Protein AF-A0A9D6H6E4-F1 (afdb_monomer_lite)

pLDDT: mean 80.97, std 18.37, range [40.44, 98.19]

Secondary structure (DSSP, 8-state):
-----------HHHHHHHHHHHHHHHTT-S-HHHHHHHHHHHHH-HHHHHHHHHHHHHHHHHHHHHHHHHHHHHHHH-SS---HHHHHHHHHHHHS--TT-TTS--S-TTSSHHHHHHHHHHHHHHTTS---GGGSPPPTT-------S-----PPPPPPPHHHHHHTTS-HHHHHHHHHHHHHHHHHHHS-TT-HHHHHHHHHHHHHTTHHHHHHHHGGGS-HHHHHHHHHHHHHHHHHHHHTT-HHHHHHHHHHHHHHTHHHHHHHHHH--

Sequence (273 aa):
MQTTTTGHPLEPTACDRAKASLSAYLDDELPREERLTIDAHLVGCGACRGLVERAEALDNDLRARFASDEAAAAEALGDEGVSVASIEAGVLAAIRPESTGAARWWPRIAAAAVVVVAVGGSLAVWNSREIPESLRPAGPGEFGGSFAGAPLRVAPPAVPSGASVRLASLSVDDRQALYATSLILDNARRTAFVDEDRRVELRETVRYDELVDRLDALLPKLPAEERETVALARDLTERLVDAADDPREWVDLQQQVEARGLAPSIEILSSAR

Structure (mmCIF, N/CA/C/O backbone):
data_AF-A0A9D6H6E4-F1
#
_entry.id   AF-A0A9D6H6E4-F1
#
loop_
_atom_site.group_PDB
_atom_site.id
_atom_site.type_symbol
_atom_site.label_atom_id
_atom_site.label_alt_id
_atom_site.label_comp_id
_atom_site.label_asym_id
_atom_site.label_entity_id
_atom_site.label_seq_id
_atom_site.pdbx_PDB_ins_code
_atom_site.Cartn_x
_atom_site.Cartn_y
_atom_site.Cartn_z
_atom_site.occupancy
_atom_site.B_iso_or_equiv
_atom_site.auth_seq_id
_atom_site.auth_comp_id
_atom_site.auth_asym_id
_a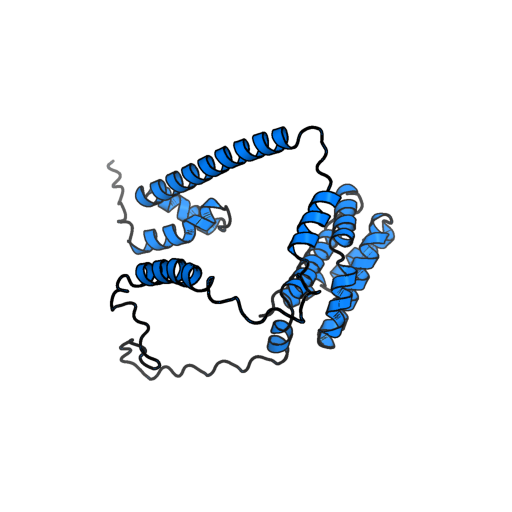tom_site.auth_atom_id
_atom_site.pdbx_PDB_model_num
ATOM 1 N N . MET A 1 1 ? -51.276 -26.538 -8.694 1.00 45.44 1 MET A N 1
ATOM 2 C CA . MET A 1 1 ? -50.195 -26.238 -7.732 1.00 45.44 1 MET A CA 1
ATOM 3 C C . MET A 1 1 ? -49.963 -24.741 -7.769 1.00 45.44 1 MET A C 1
ATOM 5 O O . MET A 1 1 ? -49.516 -24.242 -8.789 1.00 45.44 1 MET A O 1
ATOM 9 N N . GLN A 1 2 ? -50.393 -24.022 -6.733 1.00 42.72 2 GLN A N 1
ATOM 10 C CA . GLN A 1 2 ? -50.185 -22.578 -6.608 1.00 42.72 2 GLN A CA 1
ATOM 11 C C . GLN A 1 2 ? -48.961 -22.385 -5.710 1.00 42.72 2 GLN A C 1
ATOM 13 O O . GLN A 1 2 ? -49.013 -22.719 -4.530 1.00 42.72 2 GLN A O 1
ATOM 18 N N . THR A 1 3 ? -47.843 -21.930 -6.273 1.00 48.62 3 THR A N 1
ATOM 19 C CA . THR A 1 3 ? -46.679 -21.497 -5.496 1.00 48.62 3 THR A CA 1
ATOM 20 C C . THR A 1 3 ? -46.976 -20.100 -4.973 1.00 48.62 3 THR A C 1
ATOM 22 O O . THR A 1 3 ? -46.894 -19.118 -5.709 1.00 48.62 3 THR A O 1
ATOM 25 N N . THR A 1 4 ? -47.382 -20.007 -3.712 1.00 45.84 4 THR A N 1
ATOM 26 C CA . THR A 1 4 ? -47.468 -18.736 -2.997 1.00 45.84 4 THR A CA 1
ATOM 27 C C . THR A 1 4 ? -46.053 -18.206 -2.788 1.00 45.84 4 THR A C 1
ATOM 29 O O . THR A 1 4 ? -45.355 -18.637 -1.874 1.00 45.84 4 THR A O 1
ATOM 32 N N . THR A 1 5 ? -45.618 -17.296 -3.660 1.00 46.34 5 THR A N 1
ATOM 33 C CA . THR A 1 5 ? -44.436 -16.459 -3.440 1.00 46.34 5 THR A CA 1
ATOM 34 C C . THR A 1 5 ? -44.754 -15.514 -2.290 1.00 46.34 5 THR A C 1
ATOM 36 O O . THR A 1 5 ? -45.432 -14.502 -2.464 1.00 46.34 5 THR A O 1
ATOM 39 N N . THR A 1 6 ? -44.319 -15.873 -1.088 1.00 47.75 6 THR A N 1
ATOM 40 C CA . THR A 1 6 ? -44.360 -15.010 0.089 1.00 47.75 6 THR A CA 1
ATOM 41 C C . THR A 1 6 ? -43.387 -13.857 -0.153 1.00 47.75 6 THR A C 1
ATOM 43 O O . THR A 1 6 ? -42.189 -13.977 0.087 1.00 47.75 6 THR A O 1
ATOM 46 N N . GLY A 1 7 ? -43.887 -12.750 -0.705 1.00 47.41 7 GLY A N 1
ATOM 47 C CA . GLY A 1 7 ? -43.137 -11.503 -0.804 1.00 47.41 7 GLY A CA 1
ATOM 48 C C . GLY A 1 7 ? -42.869 -10.991 0.603 1.00 47.41 7 GLY A C 1
ATOM 49 O O . GLY A 1 7 ? -43.767 -10.448 1.241 1.00 47.41 7 GLY A O 1
ATOM 50 N N . HIS A 1 8 ? -41.661 -11.228 1.110 1.00 51.56 8 HIS A N 1
ATOM 51 C CA . HIS A 1 8 ? -41.215 -10.654 2.370 1.00 51.56 8 HIS A CA 1
ATOM 52 C C . HIS A 1 8 ? -41.165 -9.130 2.175 1.00 51.56 8 HIS A C 1
ATOM 54 O O . HIS A 1 8 ? -40.452 -8.675 1.275 1.00 51.56 8 HIS A O 1
ATOM 60 N N . PRO A 1 9 ? -41.954 -8.334 2.919 1.00 57.25 9 PRO A N 1
ATOM 61 C CA . PRO A 1 9 ? -41.865 -6.887 2.825 1.00 57.25 9 PRO A CA 1
ATOM 62 C C . PRO A 1 9 ? -40.444 -6.493 3.224 1.00 57.25 9 PRO A C 1
ATOM 64 O O . PRO A 1 9 ? -40.004 -6.796 4.329 1.00 57.25 9 PRO A O 1
ATOM 67 N N . LEU A 1 10 ? -39.709 -5.896 2.283 1.00 59.09 10 LEU A N 1
ATOM 68 C CA . LEU A 1 10 ? -38.349 -5.421 2.502 1.00 59.09 10 LEU A CA 1
ATOM 69 C C . LEU A 1 10 ? -38.380 -4.443 3.674 1.00 59.09 10 LEU A C 1
ATOM 71 O O . LEU A 1 10 ? -38.952 -3.357 3.559 1.00 59.09 10 LEU A O 1
ATOM 75 N N . GLU A 1 11 ? -37.818 -4.847 4.812 1.00 70.69 11 GLU A N 1
ATOM 76 C CA . GLU A 1 11 ? -37.747 -3.960 5.962 1.00 70.69 11 GLU A CA 1
ATOM 77 C C . GLU A 1 11 ? -36.968 -2.690 5.576 1.00 70.69 11 GLU A C 1
ATOM 79 O O . GLU A 1 11 ? -35.919 -2.791 4.932 1.00 70.69 11 GLU A O 1
ATOM 84 N N . PRO A 1 12 ? -37.438 -1.488 5.956 1.00 71.62 12 PRO A N 1
ATOM 85 C CA . PRO A 1 12 ? -36.778 -0.222 5.620 1.00 71.62 12 PRO A CA 1
ATOM 86 C C . PRO A 1 12 ? -35.290 -0.197 6.001 1.00 71.62 12 PRO A C 1
ATOM 88 O O . PRO A 1 12 ? -34.456 0.330 5.268 1.00 71.62 12 PRO A O 1
ATOM 91 N N . THR A 1 13 ? -34.953 -0.861 7.108 1.00 76.75 13 THR A N 1
ATOM 92 C CA . THR A 1 13 ? -33.595 -1.017 7.642 1.00 76.75 13 THR A CA 1
ATOM 93 C C . THR A 1 13 ? -32.659 -1.774 6.693 1.00 76.75 13 THR A C 1
ATOM 95 O O . THR A 1 13 ? -31.458 -1.500 6.666 1.00 76.75 13 THR A O 1
ATOM 98 N N . ALA A 1 14 ? -33.187 -2.690 5.874 1.00 86.69 14 ALA A N 1
ATOM 99 C CA . ALA A 1 14 ? -32.409 -3.429 4.884 1.00 86.69 14 ALA A CA 1
ATOM 100 C C . ALA A 1 14 ? -32.023 -2.547 3.688 1.00 86.69 14 ALA A C 1
ATOM 102 O O . ALA A 1 14 ? -30.906 -2.656 3.186 1.00 86.69 14 ALA A O 1
ATOM 103 N N . CYS A 1 15 ? -32.910 -1.640 3.265 1.00 94.94 15 CYS A N 1
ATOM 104 C CA . CYS A 1 15 ? -32.614 -0.676 2.204 1.00 94.94 15 CYS A CA 1
ATOM 105 C C . CYS A 1 15 ? -31.521 0.311 2.622 1.00 94.94 15 CYS A C 1
ATOM 107 O O . CYS A 1 15 ? -30.644 0.621 1.821 1.00 94.94 15 CYS A O 1
ATOM 109 N N . ASP A 1 16 ? -31.554 0.804 3.859 1.00 95.69 16 ASP A N 1
ATOM 110 C CA . ASP A 1 16 ? -30.560 1.772 4.329 1.00 95.69 16 ASP A CA 1
ATOM 111 C C . ASP A 1 16 ? -29.177 1.135 4.478 1.00 95.69 16 ASP A C 1
ATOM 113 O O . ASP A 1 16 ? -28.182 1.726 4.054 1.00 95.69 16 ASP A O 1
ATOM 117 N N . ARG A 1 17 ? -29.115 -0.110 4.972 1.00 94.12 17 ARG A N 1
ATOM 118 C CA . ARG A 1 17 ? -27.870 -0.887 4.979 1.00 94.12 17 ARG A CA 1
ATOM 119 C C . ARG A 1 17 ? -27.354 -1.121 3.560 1.00 94.12 17 ARG A C 1
ATOM 121 O O . ARG A 1 17 ? -26.180 -0.884 3.309 1.00 94.12 17 ARG A O 1
ATOM 128 N N . ALA A 1 18 ? -28.224 -1.523 2.630 1.00 95.12 18 ALA A N 1
ATOM 129 C CA . ALA A 1 18 ? -27.826 -1.735 1.243 1.00 95.12 18 ALA A CA 1
ATOM 130 C C . ALA A 1 18 ? -27.262 -0.454 0.614 1.00 95.12 18 ALA A C 1
ATOM 132 O O . ALA A 1 18 ? -26.185 -0.496 0.035 1.00 95.12 18 ALA A O 1
ATOM 133 N N . LYS A 1 19 ? -27.935 0.693 0.796 1.00 96.19 19 LYS A N 1
ATOM 134 C CA . LYS A 1 19 ? -27.465 2.004 0.313 1.00 96.19 19 LYS A CA 1
ATOM 135 C C . LYS A 1 19 ? -26.101 2.389 0.877 1.00 96.19 19 LYS A C 1
ATOM 137 O O . LYS A 1 19 ? -25.281 2.900 0.124 1.00 96.19 19 LYS A O 1
ATOM 142 N N . ALA A 1 20 ? -25.861 2.150 2.167 1.00 96.44 20 ALA A N 1
ATOM 143 C CA . ALA A 1 20 ? -24.569 2.431 2.792 1.00 96.44 20 ALA A CA 1
ATOM 144 C C . ALA A 1 20 ? -23.432 1.589 2.184 1.00 96.44 20 ALA A C 1
ATOM 146 O O . ALA A 1 20 ? -22.310 2.072 2.077 1.00 96.44 20 ALA A O 1
ATOM 147 N N . SER A 1 21 ? -23.735 0.367 1.736 1.00 97.25 21 SER A N 1
ATOM 148 C CA . SER A 1 21 ? -22.777 -0.541 1.095 1.00 97.25 21 SER A CA 1
ATOM 149 C C . SER A 1 21 ? -22.656 -0.366 -0.427 1.00 97.25 21 SER A C 1
ATOM 151 O O . SER A 1 21 ? -21.789 -0.996 -1.025 1.00 97.25 21 SER A O 1
ATOM 153 N N . LEU A 1 22 ? -23.487 0.464 -1.079 1.00 96.94 22 LEU A N 1
ATOM 154 C CA . LEU A 1 22 ? -23.494 0.577 -2.547 1.00 96.94 22 LEU A CA 1
ATOM 155 C C . LEU A 1 22 ? -22.194 1.148 -3.129 1.00 96.94 22 LEU A C 1
ATOM 157 O O . LEU A 1 22 ? -21.832 0.747 -4.226 1.00 96.94 22 LEU A O 1
ATOM 161 N N . SER A 1 23 ? -21.500 2.054 -2.428 1.00 96.62 23 SER A N 1
ATOM 162 C CA . SER A 1 23 ? -20.216 2.590 -2.918 1.00 96.62 23 SER A CA 1
ATOM 163 C C . SER A 1 23 ? -19.174 1.476 -3.007 1.00 96.62 23 SER A C 1
ATOM 165 O O . SER A 1 23 ? -18.712 1.162 -4.092 1.00 96.62 23 SER A O 1
ATOM 167 N N . ALA A 1 24 ? -18.928 0.778 -1.892 1.00 96.88 24 ALA A N 1
ATOM 168 C CA . ALA A 1 24 ? -18.010 -0.360 -1.853 1.00 96.88 24 ALA A CA 1
ATOM 169 C C . ALA A 1 24 ? -18.427 -1.492 -2.812 1.00 96.88 24 ALA A C 1
ATOM 171 O O . ALA A 1 24 ? -17.582 -2.205 -3.340 1.00 96.88 24 ALA A O 1
ATOM 172 N N . TYR A 1 25 ? -19.732 -1.669 -3.055 1.00 97.81 25 TYR A N 1
ATOM 173 C CA . TYR A 1 25 ? -20.229 -2.615 -4.056 1.00 97.81 25 TYR A CA 1
ATOM 174 C C . TYR A 1 25 ? -19.817 -2.223 -5.487 1.00 97.81 25 TYR A C 1
ATOM 176 O O . TYR A 1 25 ? -19.428 -3.098 -6.257 1.00 97.81 25 TYR A O 1
ATOM 184 N N . LEU A 1 26 ? -19.909 -0.935 -5.844 1.00 97.12 26 LEU A N 1
ATOM 185 C CA . LEU A 1 26 ? -19.526 -0.416 -7.165 1.00 97.12 26 LEU A CA 1
ATOM 186 C C . LEU A 1 26 ? -18.011 -0.485 -7.394 1.00 97.12 26 LEU A C 1
ATOM 188 O O . LEU A 1 26 ? -17.584 -0.786 -8.505 1.00 97.12 26 LEU A O 1
ATOM 192 N N . ASP A 1 27 ? -17.227 -0.268 -6.339 1.00 96.62 27 ASP A N 1
ATOM 193 C CA . ASP A 1 27 ? -15.758 -0.285 -6.375 1.00 96.62 27 ASP A CA 1
ATOM 194 C C . ASP A 1 27 ? -15.160 -1.709 -6.244 1.00 96.62 27 ASP A C 1
ATOM 196 O O . ASP A 1 27 ? -13.946 -1.886 -6.235 1.00 96.62 27 ASP A O 1
ATOM 200 N N . ASP A 1 28 ? -16.013 -2.739 -6.162 1.00 96.75 28 ASP A N 1
ATOM 201 C CA . ASP A 1 28 ? -15.661 -4.147 -5.907 1.00 96.75 28 ASP A CA 1
ATOM 202 C C . ASP A 1 28 ? -14.834 -4.388 -4.624 1.00 96.75 28 ASP A C 1
ATOM 204 O O . ASP A 1 28 ? -13.983 -5.275 -4.543 1.00 96.75 28 ASP A O 1
ATOM 208 N N . GLU A 1 29 ? -15.109 -3.598 -3.586 1.00 97.38 29 GLU A N 1
ATOM 209 C CA . GLU A 1 29 ? -14.433 -3.664 -2.284 1.00 97.38 29 GLU A CA 1
ATOM 210 C C . GLU A 1 29 ? -15.177 -4.539 -1.259 1.00 97.38 29 GLU A C 1
ATOM 212 O O . GLU A 1 29 ? -14.692 -4.761 -0.146 1.00 97.38 29 GLU A O 1
ATOM 217 N N . LEU A 1 30 ? -16.369 -5.046 -1.597 1.00 96.56 30 LEU A N 1
ATOM 218 C CA . LEU A 1 30 ? -17.143 -5.884 -0.680 1.00 96.56 30 LEU A CA 1
ATOM 219 C C . LEU A 1 30 ? -16.629 -7.330 -0.632 1.00 96.56 30 LEU A C 1
ATOM 221 O O . LEU A 1 30 ? -16.405 -7.952 -1.676 1.00 96.56 30 LEU A O 1
ATOM 225 N N . PRO A 1 31 ? -16.558 -7.950 0.563 1.00 95.88 31 PRO A N 1
ATOM 226 C CA . PRO A 1 31 ? -16.296 -9.376 0.661 1.00 95.88 31 PRO A CA 1
ATOM 227 C C . PRO A 1 31 ? -17.429 -10.170 -0.001 1.00 95.88 31 PRO A C 1
ATOM 229 O O . PRO A 1 31 ? -18.592 -9.756 -0.032 1.00 95.88 31 PRO A O 1
ATOM 232 N N . ARG A 1 32 ? -17.102 -11.368 -0.500 1.00 94.44 32 ARG A N 1
ATOM 233 C CA . ARG A 1 32 ? -18.016 -12.207 -1.300 1.00 94.44 32 ARG A CA 1
ATOM 234 C C . ARG A 1 32 ? -19.392 -12.422 -0.656 1.00 94.44 32 ARG A C 1
ATOM 236 O O . ARG A 1 32 ? -20.401 -12.435 -1.353 1.00 94.44 32 ARG A O 1
ATOM 243 N N . GLU A 1 33 ? -19.435 -12.623 0.655 1.00 93.56 33 GLU A N 1
ATOM 244 C CA . GLU A 1 33 ? -20.666 -12.888 1.412 1.00 93.56 33 GLU A CA 1
ATOM 245 C C . GLU A 1 33 ? -21.594 -11.663 1.458 1.00 93.56 33 GLU A C 1
ATOM 247 O O . GLU A 1 33 ? -22.811 -11.781 1.278 1.00 93.56 33 GLU A O 1
ATOM 252 N N . GLU A 1 34 ? -21.018 -10.472 1.629 1.00 94.12 34 GLU A N 1
ATOM 253 C CA . GLU A 1 34 ? -21.755 -9.209 1.595 1.00 94.12 34 GLU A CA 1
ATOM 254 C C . GLU A 1 34 ? -22.222 -8.891 0.177 1.00 94.12 34 GLU A C 1
ATOM 256 O O . GLU A 1 34 ? -23.383 -8.523 -0.007 1.00 94.12 34 GLU A O 1
ATOM 261 N N . ARG A 1 35 ? -21.379 -9.138 -0.834 1.00 97.31 35 ARG A N 1
ATOM 262 C CA . ARG A 1 35 ? -21.744 -8.958 -2.245 1.00 97.31 35 ARG A CA 1
ATOM 263 C C . ARG A 1 35 ? -22.975 -9.784 -2.624 1.00 97.31 35 ARG A C 1
ATOM 265 O O . ARG A 1 35 ? -23.942 -9.223 -3.123 1.00 97.31 35 ARG A O 1
ATOM 272 N N . LEU A 1 36 ? -23.011 -11.072 -2.262 1.00 95.81 36 LEU A N 1
ATOM 273 C CA . LEU A 1 36 ? -24.182 -11.936 -2.491 1.00 95.81 36 LEU A CA 1
ATOM 274 C C . LEU A 1 36 ? -25.449 -11.429 -1.782 1.00 95.81 36 LEU A C 1
ATOM 276 O O . LEU A 1 36 ? -26.560 -11.585 -2.293 1.00 95.81 36 LEU A O 1
ATOM 280 N N . THR A 1 37 ? -25.293 -10.823 -0.603 1.00 95.31 37 THR A N 1
ATOM 281 C CA . THR A 1 37 ? -26.409 -10.234 0.150 1.00 95.31 37 THR A CA 1
ATOM 282 C C . THR A 1 37 ? -26.957 -8.991 -0.555 1.00 95.31 37 THR A C 1
ATOM 284 O O . THR A 1 37 ? -28.177 -8.834 -0.673 1.00 95.31 37 THR A O 1
ATOM 287 N N . ILE A 1 38 ? -26.072 -8.125 -1.058 1.00 97.19 38 ILE A N 1
ATOM 288 C CA . ILE A 1 38 ? -26.447 -6.943 -1.841 1.00 97.19 38 ILE A CA 1
ATOM 289 C C . ILE A 1 38 ? -27.079 -7.356 -3.173 1.00 97.19 38 ILE A C 1
ATOM 291 O O . ILE A 1 38 ? -28.144 -6.838 -3.502 1.00 97.19 38 ILE A O 1
ATOM 295 N N . ASP A 1 39 ? -26.529 -8.346 -3.876 1.00 97.50 39 ASP A N 1
ATOM 296 C CA . ASP A 1 39 ? -27.093 -8.880 -5.122 1.00 97.50 39 ASP A CA 1
ATOM 297 C C . ASP A 1 39 ? -28.534 -9.363 -4.925 1.00 97.50 39 ASP A C 1
ATOM 299 O O . ASP A 1 39 ? -29.448 -8.972 -5.659 1.00 97.50 39 ASP A O 1
ATOM 303 N N . ALA A 1 40 ? -28.771 -10.162 -3.879 1.00 95.19 40 ALA A N 1
ATOM 304 C CA . ALA A 1 40 ? -30.109 -10.628 -3.532 1.00 95.19 40 ALA A CA 1
ATOM 305 C C . ALA A 1 40 ? -31.070 -9.456 -3.251 1.00 95.19 40 ALA A C 1
ATOM 307 O O . ALA A 1 40 ? -32.229 -9.479 -3.680 1.00 95.19 40 ALA A O 1
ATOM 308 N N . HIS A 1 41 ? -30.592 -8.402 -2.581 1.00 95.69 41 HIS A N 1
ATOM 309 C CA . HIS A 1 41 ? -31.375 -7.191 -2.346 1.00 95.69 41 HIS A CA 1
ATOM 310 C C . HIS A 1 41 ? -31.670 -6.423 -3.644 1.00 95.69 41 HIS A C 1
ATOM 312 O O . HIS A 1 41 ? -32.810 -6.010 -3.857 1.00 95.69 41 HIS A O 1
ATOM 318 N N . LEU A 1 42 ? -30.692 -6.257 -4.539 1.00 96.38 42 LEU A N 1
ATOM 319 C CA . LEU A 1 42 ? -30.848 -5.554 -5.818 1.00 96.38 42 LEU A CA 1
ATOM 320 C C . LEU A 1 42 ? -31.844 -6.256 -6.751 1.00 96.38 42 LEU A C 1
ATOM 322 O O . LEU A 1 42 ? -32.573 -5.589 -7.495 1.00 96.38 42 LEU A O 1
ATOM 326 N N . VAL A 1 43 ? -31.952 -7.586 -6.678 1.00 96.50 43 VAL A N 1
ATOM 327 C CA . VAL A 1 43 ? -32.991 -8.358 -7.383 1.00 96.50 43 VAL A CA 1
ATOM 328 C C . VAL A 1 43 ? -34.392 -8.027 -6.850 1.00 96.50 43 VAL A C 1
ATOM 330 O O . VAL A 1 43 ? -35.331 -7.903 -7.641 1.00 96.50 43 VAL A O 1
ATOM 333 N N . GLY A 1 44 ? -34.539 -7.826 -5.538 1.00 92.69 44 GLY A N 1
ATOM 334 C CA . GLY A 1 44 ? -35.823 -7.528 -4.894 1.00 92.69 44 GLY A CA 1
ATOM 335 C C . GLY A 1 44 ? -36.208 -6.043 -4.834 1.00 92.69 44 GLY A C 1
ATOM 336 O O . GLY A 1 44 ? -37.392 -5.730 -4.721 1.00 92.69 44 GLY A O 1
ATOM 337 N N . CYS A 1 45 ? -35.244 -5.121 -4.915 1.00 96.06 45 CYS A N 1
ATOM 338 C CA . CYS A 1 45 ? -35.442 -3.696 -4.641 1.00 96.06 45 CYS A CA 1
ATOM 339 C C . CYS A 1 45 ? -35.120 -2.809 -5.855 1.00 96.06 45 CYS A C 1
ATOM 341 O O . CYS A 1 45 ? -33.970 -2.441 -6.103 1.00 96.06 45 CYS A O 1
ATOM 343 N N . GLY A 1 46 ? -36.161 -2.386 -6.582 1.00 95.00 46 GLY A N 1
ATOM 344 C CA . GLY A 1 46 ? -36.014 -1.511 -7.753 1.00 95.00 46 GLY A CA 1
ATOM 345 C C . GLY A 1 46 ? -35.429 -0.125 -7.443 1.00 95.00 46 GLY A C 1
ATOM 346 O O . GLY A 1 46 ? -34.744 0.448 -8.283 1.00 95.00 46 GLY A O 1
ATOM 347 N N . ALA A 1 47 ? -35.640 0.407 -6.233 1.00 95.00 47 ALA A N 1
ATOM 348 C CA . ALA A 1 47 ? -35.095 1.708 -5.839 1.00 95.00 47 ALA A CA 1
ATOM 349 C C . ALA A 1 47 ? -33.564 1.680 -5.691 1.00 95.00 47 ALA A C 1
ATOM 351 O O . ALA A 1 47 ? -32.889 2.589 -6.174 1.00 95.00 47 ALA A O 1
ATOM 352 N N . CYS A 1 48 ? -33.021 0.635 -5.055 1.00 96.62 48 CYS A N 1
ATOM 353 C CA . CYS A 1 48 ? -31.575 0.439 -4.922 1.00 96.62 48 CYS A CA 1
ATOM 354 C C . CYS A 1 48 ? -30.935 0.104 -6.273 1.00 96.62 48 CYS A C 1
ATOM 356 O O . CYS A 1 48 ? -29.893 0.661 -6.600 1.00 96.62 48 CYS A O 1
ATOM 358 N N . ARG A 1 49 ? -31.605 -0.701 -7.109 1.00 98.00 49 ARG A N 1
ATOM 359 C CA . ARG A 1 49 ? -31.154 -0.962 -8.484 1.00 98.00 49 ARG A CA 1
ATOM 360 C C . ARG A 1 49 ? -31.040 0.317 -9.313 1.00 98.00 49 ARG A C 1
ATOM 362 O O . ARG A 1 49 ? -29.999 0.571 -9.899 1.00 98.00 49 ARG A O 1
ATOM 369 N N . GLY A 1 50 ? -32.058 1.177 -9.275 1.00 97.06 50 GLY A N 1
ATOM 370 C CA . GLY A 1 50 ? -32.014 2.460 -9.977 1.00 97.06 50 GLY A CA 1
ATOM 371 C C . GLY A 1 50 ? -30.967 3.441 -9.430 1.00 97.06 50 GLY A C 1
ATOM 372 O O . GLY A 1 50 ? -30.615 4.391 -10.122 1.00 97.06 50 GLY A O 1
ATOM 373 N N . LEU A 1 51 ? -30.476 3.262 -8.196 1.00 97.19 51 LEU A N 1
ATOM 374 C CA . LEU A 1 51 ? -29.325 4.020 -7.690 1.00 97.19 51 LEU A CA 1
ATOM 375 C C . LEU A 1 51 ? -28.020 3.526 -8.321 1.00 97.19 51 LEU A C 1
ATOM 377 O O . LEU A 1 51 ? -27.250 4.362 -8.784 1.00 97.19 51 LEU A O 1
ATOM 381 N N . VAL A 1 52 ? -27.819 2.206 -8.383 1.00 98.00 52 VAL A N 1
ATOM 382 C CA . VAL A 1 52 ? -26.660 1.572 -9.039 1.00 98.00 52 VAL A CA 1
ATOM 383 C C . VAL A 1 52 ? -26.596 1.968 -10.513 1.00 98.00 52 VAL A C 1
ATOM 385 O O . VAL A 1 52 ? -25.601 2.539 -10.938 1.00 98.00 52 VAL A O 1
ATOM 388 N N . GLU A 1 53 ? -27.694 1.806 -11.256 1.00 98.19 53 GLU A N 1
ATOM 389 C CA . GLU A 1 53 ? -27.762 2.160 -12.683 1.00 98.19 53 GLU A CA 1
ATOM 390 C C . GLU A 1 53 ? -27.414 3.639 -12.940 1.00 98.19 53 GLU A C 1
ATOM 392 O O . GLU A 1 53 ? -26.732 3.968 -13.910 1.00 98.19 53 GLU A O 1
ATOM 397 N N . ARG A 1 54 ? -27.851 4.560 -12.065 1.00 97.88 54 ARG A N 1
ATOM 398 C CA . ARG A 1 54 ? -27.498 5.987 -12.176 1.00 97.88 54 ARG A CA 1
ATOM 399 C C . ARG A 1 54 ? -26.032 6.260 -11.856 1.00 97.88 54 ARG A C 1
ATOM 401 O O . ARG A 1 54 ? -25.449 7.138 -12.486 1.00 97.88 54 ARG A O 1
ATOM 408 N N . ALA A 1 55 ? -25.467 5.567 -10.871 1.00 96.75 55 ALA A N 1
ATOM 409 C CA . ALA A 1 55 ? -24.062 5.709 -10.511 1.00 96.75 55 ALA A CA 1
ATOM 410 C C . ALA A 1 55 ? -23.155 5.190 -11.637 1.00 96.75 55 ALA A C 1
ATOM 412 O O . ALA A 1 55 ? -22.259 5.910 -12.062 1.00 96.75 55 ALA A O 1
ATOM 413 N N . GLU A 1 56 ? -23.458 4.019 -12.200 1.00 96.88 56 GLU A N 1
ATOM 414 C CA . GLU A 1 56 ? -22.753 3.462 -13.363 1.00 96.88 56 GLU A CA 1
ATOM 415 C C . GLU A 1 56 ? -22.879 4.367 -14.598 1.00 96.88 56 GLU A C 1
ATOM 417 O O . GLU A 1 56 ? -21.911 4.576 -15.328 1.00 96.88 56 GLU A O 1
ATOM 422 N N . ALA A 1 57 ? -24.059 4.947 -14.845 1.00 97.44 57 ALA A N 1
ATOM 423 C CA . ALA A 1 57 ? -24.241 5.899 -15.940 1.00 97.44 57 ALA A CA 1
ATOM 424 C C . ALA A 1 57 ? -23.392 7.169 -15.757 1.00 97.44 57 ALA A C 1
ATOM 426 O O . ALA A 1 57 ? -22.818 7.661 -16.728 1.00 97.44 57 ALA A O 1
ATOM 427 N N . LEU A 1 58 ? -23.297 7.688 -14.527 1.00 96.44 58 LEU A N 1
ATOM 428 C CA . LEU A 1 58 ? -22.452 8.839 -14.204 1.00 96.44 58 LEU A CA 1
ATOM 429 C C . LEU A 1 58 ? -20.963 8.510 -14.367 1.00 96.44 58 LEU A C 1
ATOM 431 O O . LEU A 1 58 ? -20.238 9.293 -14.971 1.00 96.44 58 LEU A O 1
ATOM 435 N N . ASP A 1 59 ? -20.519 7.361 -13.862 1.00 94.81 59 ASP A N 1
ATOM 436 C CA . ASP A 1 59 ? -19.136 6.889 -13.990 1.00 94.81 59 ASP A CA 1
ATOM 437 C C . ASP A 1 59 ? -18.730 6.734 -15.467 1.00 94.81 59 ASP A C 1
ATOM 439 O O . ASP A 1 59 ? -17.684 7.222 -15.895 1.00 94.81 59 ASP A O 1
ATOM 443 N N . ASN A 1 60 ? -19.614 6.167 -16.292 1.00 95.81 60 ASN A N 1
ATOM 444 C CA . ASN A 1 60 ? -19.401 6.077 -17.735 1.00 95.81 60 ASN A CA 1
ATOM 445 C C . ASN A 1 60 ? -19.345 7.452 -18.428 1.00 95.81 60 ASN A C 1
ATOM 447 O O . ASN A 1 60 ? -18.508 7.641 -19.310 1.00 95.81 60 ASN A O 1
ATOM 451 N N . ASP A 1 61 ? -20.189 8.419 -18.040 1.00 96.81 61 ASP A N 1
ATOM 452 C CA . ASP A 1 61 ? -20.125 9.797 -18.566 1.00 96.81 61 ASP A CA 1
ATOM 453 C C . ASP A 1 61 ? -18.801 10.475 -18.188 1.00 96.81 61 ASP A C 1
ATOM 455 O O . ASP A 1 61 ? -18.150 11.081 -19.038 1.00 96.81 61 ASP A O 1
ATOM 459 N N . LEU A 1 62 ? -18.355 10.323 -16.937 1.00 94.06 62 LEU A N 1
ATOM 460 C CA . LEU A 1 62 ? -17.072 10.858 -16.484 1.00 94.06 62 LEU A CA 1
ATOM 461 C C . LEU A 1 62 ? -15.909 10.242 -17.264 1.00 94.06 62 LEU A C 1
ATOM 463 O O . LEU A 1 62 ? -15.092 10.986 -17.803 1.00 94.06 62 LEU A O 1
ATOM 467 N N . ARG A 1 63 ? -15.858 8.910 -17.401 1.00 92.25 63 ARG A N 1
ATOM 468 C CA . ARG A 1 63 ? -14.826 8.239 -18.208 1.00 92.25 63 ARG A CA 1
ATOM 469 C C . ARG A 1 63 ? -14.832 8.704 -19.659 1.00 92.25 63 ARG A C 1
ATOM 471 O O . ARG A 1 63 ? -13.766 8.946 -20.213 1.00 92.25 63 ARG A O 1
ATOM 478 N N . ALA A 1 64 ? -16.006 8.861 -20.271 1.00 93.75 64 ALA A N 1
ATOM 479 C CA . ALA A 1 64 ? -16.111 9.337 -21.647 1.00 93.75 64 ALA A CA 1
ATOM 480 C C . ALA A 1 64 ? -15.560 10.763 -21.809 1.00 93.75 64 ALA A C 1
ATOM 482 O O . ALA A 1 64 ? -14.834 11.031 -22.766 1.00 93.75 64 ALA A O 1
ATOM 483 N N . ARG A 1 65 ? -15.858 11.660 -20.861 1.00 93.31 65 ARG A N 1
ATOM 484 C CA . ARG A 1 65 ? -15.332 13.034 -20.863 1.00 93.31 65 ARG A CA 1
ATOM 485 C C . ARG A 1 65 ? -13.825 13.075 -20.642 1.00 93.31 65 ARG A C 1
ATOM 487 O O . ARG A 1 65 ? -13.124 13.755 -21.385 1.00 93.31 65 ARG A O 1
ATOM 494 N N . PHE A 1 66 ? -13.315 12.310 -19.679 1.00 91.38 66 PHE A N 1
ATOM 495 C CA . PHE A 1 66 ? -11.875 12.251 -19.438 1.00 91.38 66 PHE A CA 1
ATOM 496 C C . PHE A 1 66 ? -11.118 11.621 -20.608 1.00 91.38 66 PHE A C 1
ATOM 498 O O . PHE A 1 66 ? -10.057 12.117 -20.955 1.00 91.38 66 PHE A O 1
ATOM 505 N N . ALA A 1 67 ? -11.677 10.612 -21.282 1.00 89.25 67 ALA A N 1
ATOM 506 C CA . ALA A 1 67 ? -11.067 10.045 -22.484 1.00 89.25 67 ALA A CA 1
ATOM 507 C C . ALA A 1 67 ? -10.992 11.062 -23.638 1.00 89.25 67 ALA A C 1
ATOM 509 O O . ALA A 1 67 ? -10.004 11.092 -24.372 1.00 89.25 67 ALA A O 1
ATOM 510 N N . SER A 1 68 ? -12.010 11.919 -23.803 1.00 85.62 68 SER A N 1
ATOM 511 C CA . SER A 1 68 ? -11.944 13.003 -24.791 1.00 85.62 68 SER A CA 1
ATOM 512 C C . SER A 1 68 ? -10.934 14.083 -24.412 1.00 85.62 68 SER A C 1
ATOM 514 O O . SER A 1 68 ? -10.221 14.571 -25.287 1.00 85.62 68 SER A O 1
ATOM 516 N N . ASP A 1 69 ? -10.844 14.422 -23.125 1.00 87.19 69 ASP A N 1
ATOM 517 C CA . ASP A 1 69 ? -9.887 15.412 -22.629 1.00 87.19 69 ASP A CA 1
ATOM 518 C C . ASP A 1 69 ? -8.450 14.893 -22.735 1.00 87.19 69 ASP A C 1
ATOM 520 O O . ASP A 1 69 ? -7.563 15.643 -23.125 1.00 87.19 69 ASP A O 1
ATOM 524 N N . GLU A 1 70 ? -8.217 13.609 -22.459 1.00 84.00 70 GLU A N 1
ATOM 525 C CA . GLU A 1 70 ? -6.915 12.959 -22.606 1.00 84.00 70 GLU A CA 1
ATOM 526 C C . GLU A 1 70 ? -6.477 12.919 -24.071 1.00 84.00 70 GLU A C 1
ATOM 528 O O . GLU A 1 70 ? -5.341 13.274 -24.371 1.00 84.00 70 GLU A O 1
ATOM 533 N N . ALA A 1 71 ? -7.370 12.569 -25.001 1.00 80.62 71 ALA A N 1
ATOM 534 C CA . ALA A 1 71 ? -7.059 12.589 -26.429 1.00 80.62 71 ALA A CA 1
ATOM 535 C C . ALA A 1 71 ? -6.758 14.011 -26.934 1.00 80.62 71 ALA A C 1
ATOM 537 O O . ALA A 1 71 ? -5.787 14.211 -27.662 1.00 80.62 71 ALA A O 1
ATOM 538 N N . ALA A 1 72 ? -7.549 15.005 -26.515 1.00 82.25 72 ALA A N 1
ATOM 539 C CA . ALA A 1 72 ? -7.321 16.406 -26.865 1.00 82.25 72 ALA A CA 1
ATOM 540 C C . ALA A 1 72 ? -6.033 16.956 -26.234 1.00 82.25 72 ALA A C 1
ATOM 542 O O . ALA A 1 72 ? -5.305 17.707 -26.879 1.00 82.25 72 ALA A O 1
ATOM 543 N N . ALA A 1 73 ? -5.728 16.570 -24.992 1.00 80.31 73 ALA A N 1
ATOM 544 C CA . ALA A 1 73 ? -4.478 16.909 -24.328 1.00 80.31 73 ALA A CA 1
ATOM 545 C C . ALA A 1 73 ? -3.291 16.245 -25.033 1.00 80.31 73 ALA A C 1
ATOM 547 O O . ALA A 1 73 ? -2.317 16.925 -25.322 1.00 80.31 73 ALA A O 1
ATOM 548 N N . ALA A 1 74 ? -3.376 14.961 -25.380 1.00 81.44 74 ALA A N 1
ATOM 549 C CA . ALA A 1 74 ? -2.337 14.256 -26.125 1.00 81.44 74 ALA A CA 1
ATOM 550 C C . ALA A 1 74 ? -2.093 14.884 -27.509 1.00 81.44 74 ALA A C 1
ATOM 552 O O . ALA A 1 74 ? -0.944 15.057 -27.909 1.00 81.44 74 ALA A O 1
ATOM 553 N N . GLU A 1 75 ? -3.151 15.289 -28.218 1.00 83.31 75 GLU A N 1
ATOM 554 C CA . GLU A 1 75 ? -3.043 16.009 -29.493 1.00 83.31 75 GLU A CA 1
ATOM 555 C C . GLU A 1 75 ? -2.425 17.404 -29.318 1.00 83.31 75 GLU A C 1
ATOM 557 O O . GLU A 1 75 ? -1.534 17.782 -30.078 1.00 83.31 75 GLU A O 1
ATOM 562 N N . ALA A 1 76 ? -2.853 18.155 -28.297 1.00 78.56 76 ALA A N 1
ATOM 563 C CA . ALA A 1 76 ? -2.307 19.475 -27.983 1.00 78.56 76 ALA A CA 1
ATOM 564 C C . ALA A 1 76 ? -0.841 19.419 -27.536 1.00 78.56 76 ALA A C 1
ATOM 566 O O . ALA A 1 76 ? -0.101 20.377 -27.752 1.00 78.56 76 ALA A O 1
ATOM 567 N N . LEU A 1 77 ? -0.432 18.315 -26.909 1.00 76.88 77 LEU A N 1
ATOM 568 C CA . LEU A 1 77 ? 0.945 18.087 -26.493 1.00 76.88 77 LEU A CA 1
ATOM 569 C C . LEU A 1 77 ? 1.846 17.665 -27.661 1.00 76.88 77 LEU A C 1
ATOM 571 O O . LEU A 1 77 ? 3.028 17.982 -27.610 1.00 76.88 77 LEU A O 1
ATOM 575 N N . GLY A 1 78 ? 1.306 17.050 -28.722 1.00 72.06 78 GLY A N 1
ATOM 576 C CA . GLY A 1 78 ? 2.003 16.818 -29.995 1.00 72.06 78 GLY A CA 1
ATOM 577 C C . GLY A 1 78 ? 3.415 16.211 -29.884 1.00 72.06 78 GLY A C 1
ATOM 578 O O . GLY A 1 78 ? 3.822 15.679 -28.859 1.00 72.06 78 GLY A O 1
ATOM 579 N N . ASP A 1 79 ? 4.192 16.285 -30.969 1.00 60.16 79 ASP A N 1
ATOM 580 C CA . ASP A 1 79 ? 5.595 15.816 -31.021 1.00 60.16 79 ASP A CA 1
ATOM 581 C C . ASP A 1 79 ? 6.570 16.787 -30.308 1.00 60.16 79 ASP A C 1
ATOM 583 O O . ASP A 1 79 ? 7.775 16.546 -30.209 1.00 60.16 79 ASP A O 1
ATOM 587 N N . GLU A 1 80 ? 6.057 17.908 -29.785 1.00 63.16 80 GLU A N 1
ATOM 588 C CA . GLU A 1 80 ? 6.788 18.797 -28.882 1.00 63.16 80 GLU A CA 1
ATOM 589 C C . GLU A 1 80 ? 6.796 18.170 -27.488 1.00 63.16 80 GLU A C 1
ATOM 591 O O . GLU A 1 80 ? 6.046 18.555 -26.595 1.00 63.16 80 GLU A O 1
ATOM 596 N N . GLY A 1 81 ? 7.658 17.163 -27.325 1.00 59.62 81 GLY A N 1
ATOM 597 C CA . GLY A 1 81 ? 7.833 16.428 -26.079 1.00 59.62 81 GLY A CA 1
ATOM 598 C C . GLY A 1 81 ? 7.773 17.350 -24.863 1.00 59.62 81 GLY A C 1
ATOM 599 O O . GLY A 1 81 ? 8.574 18.278 -24.719 1.00 59.62 81 GLY A O 1
ATOM 600 N N . VAL A 1 82 ? 6.799 17.083 -23.993 1.00 66.44 82 VAL A N 1
ATOM 601 C CA . VAL A 1 82 ? 6.599 17.816 -22.747 1.00 66.44 82 VAL A CA 1
ATOM 602 C C . VAL A 1 82 ? 7.881 17.736 -21.934 1.00 66.44 82 VAL A C 1
ATOM 604 O O . VAL A 1 82 ? 8.230 16.705 -21.362 1.00 66.44 82 VAL A O 1
ATOM 607 N N . SER A 1 83 ? 8.621 18.840 -21.914 1.00 77.31 83 SER A N 1
ATOM 608 C CA . SER A 1 83 ? 9.876 18.920 -21.185 1.00 77.31 83 SER A CA 1
ATOM 609 C C . SER A 1 83 ? 9.571 18.880 -19.694 1.00 77.31 83 SER A C 1
ATOM 611 O O . SER A 1 83 ? 9.067 19.857 -19.135 1.00 77.31 83 SER A O 1
ATOM 613 N N . VAL A 1 84 ? 9.913 17.771 -19.039 1.00 73.38 84 VAL A N 1
ATOM 614 C CA . VAL A 1 84 ? 9.840 17.632 -17.576 1.00 73.38 84 VAL A CA 1
ATOM 615 C C . VAL A 1 84 ? 10.549 18.808 -16.894 1.00 73.38 84 VAL A C 1
ATOM 617 O O . VAL A 1 84 ? 10.012 19.388 -15.957 1.00 73.38 84 VAL A O 1
ATOM 620 N N . ALA A 1 85 ? 11.669 19.276 -17.457 1.00 74.00 85 ALA A N 1
ATOM 621 C CA . ALA A 1 85 ? 12.394 20.447 -16.966 1.00 74.00 85 ALA A CA 1
ATOM 622 C C . ALA A 1 85 ? 11.578 21.755 -17.038 1.00 74.00 85 ALA A C 1
ATOM 624 O O . ALA A 1 85 ? 11.747 22.635 -16.195 1.00 74.00 85 ALA A O 1
ATOM 625 N N . SER A 1 86 ? 10.680 21.906 -18.017 1.00 74.25 86 SER A N 1
ATOM 626 C CA . SER A 1 86 ? 9.781 23.067 -18.102 1.00 74.25 86 SER A CA 1
ATOM 627 C C . SER A 1 86 ? 8.660 23.017 -17.059 1.00 74.25 86 SER A C 1
ATOM 629 O O . SER A 1 86 ? 8.325 24.052 -16.479 1.00 74.25 86 SER A O 1
ATOM 631 N N . ILE A 1 87 ? 8.145 21.818 -16.754 1.00 80.00 87 ILE A N 1
ATOM 632 C CA . ILE A 1 87 ? 7.157 21.605 -15.688 1.00 80.00 87 ILE A CA 1
ATOM 633 C C . ILE A 1 87 ? 7.805 21.842 -14.324 1.00 80.00 87 ILE A C 1
ATOM 635 O O . ILE A 1 87 ? 7.278 22.618 -13.530 1.00 80.00 87 ILE A O 1
ATOM 639 N N . GLU A 1 88 ? 8.974 21.254 -14.070 1.00 77.50 88 GLU A N 1
ATOM 640 C CA . GLU A 1 88 ? 9.738 21.473 -12.839 1.00 77.50 88 GLU A CA 1
ATOM 641 C C . GLU A 1 88 ? 10.081 22.952 -12.648 1.00 77.50 88 GLU A C 1
ATOM 643 O O . GLU A 1 88 ? 9.888 23.490 -11.560 1.00 77.50 88 GLU A O 1
ATOM 648 N N . ALA A 1 89 ? 10.516 23.649 -13.704 1.00 79.25 89 ALA A N 1
ATOM 649 C CA . ALA A 1 89 ? 10.790 25.081 -13.639 1.00 79.25 89 ALA A CA 1
ATOM 650 C C . ALA A 1 89 ? 9.530 25.906 -13.331 1.00 79.25 89 ALA A C 1
ATOM 652 O O . ALA A 1 89 ? 9.609 26.853 -12.546 1.00 79.25 89 ALA A O 1
ATOM 653 N N . GLY A 1 90 ? 8.374 25.549 -13.901 1.00 80.06 90 GLY A N 1
ATOM 654 C CA . GLY A 1 90 ? 7.092 26.202 -13.628 1.00 80.06 90 GLY A CA 1
ATOM 655 C C . GLY A 1 90 ? 6.595 25.965 -12.200 1.00 80.06 90 GLY A C 1
ATOM 656 O O . GLY A 1 90 ? 6.210 26.913 -11.514 1.00 80.06 90 GLY A O 1
ATOM 657 N N . VAL A 1 91 ? 6.675 24.724 -11.717 1.00 79.25 91 VAL A N 1
ATOM 658 C CA . VAL A 1 91 ? 6.297 24.343 -10.348 1.00 79.25 91 VAL A CA 1
ATOM 659 C C . VAL A 1 91 ? 7.236 24.991 -9.330 1.00 79.25 91 VAL A C 1
ATOM 661 O O . VAL A 1 91 ? 6.767 25.599 -8.373 1.00 79.25 91 VAL A O 1
ATOM 664 N N . LEU A 1 92 ? 8.553 24.970 -9.553 1.00 79.94 92 LEU A N 1
ATOM 665 C CA . LEU A 1 92 ? 9.525 25.644 -8.685 1.00 79.94 92 LEU A CA 1
ATOM 666 C C . LEU A 1 92 ? 9.389 27.169 -8.728 1.00 79.94 92 LEU A C 1
ATOM 668 O O . LEU A 1 92 ? 9.644 27.824 -7.720 1.00 79.94 92 LEU A O 1
ATOM 672 N N . ALA A 1 93 ? 8.984 27.756 -9.856 1.00 76.62 93 ALA A N 1
ATOM 673 C CA . ALA A 1 93 ? 8.678 29.182 -9.938 1.00 76.62 93 ALA A CA 1
ATOM 674 C C . ALA A 1 93 ? 7.390 29.545 -9.181 1.00 76.62 93 ALA A C 1
ATOM 676 O O . ALA A 1 93 ? 7.350 30.599 -8.555 1.00 76.62 93 ALA A O 1
ATOM 677 N N . ALA A 1 94 ? 6.377 28.673 -9.193 1.00 74.69 94 ALA A N 1
ATOM 678 C CA . ALA A 1 94 ? 5.128 28.862 -8.453 1.00 74.69 94 ALA A CA 1
ATOM 679 C C . ALA A 1 94 ? 5.277 28.604 -6.941 1.00 74.69 94 ALA A C 1
ATOM 681 O O . ALA A 1 94 ? 4.623 29.260 -6.134 1.00 74.69 94 ALA A O 1
ATOM 682 N N . ILE A 1 95 ? 6.141 27.657 -6.557 1.00 69.25 95 ILE A N 1
ATOM 683 C CA . ILE A 1 95 ? 6.426 27.305 -5.159 1.00 69.25 95 ILE A CA 1
ATOM 684 C C . ILE A 1 95 ? 7.484 28.221 -4.554 1.00 69.25 95 ILE A C 1
ATOM 686 O O . ILE A 1 95 ? 7.521 28.356 -3.332 1.00 69.25 95 ILE A O 1
ATOM 690 N N . ARG A 1 96 ? 8.333 28.878 -5.360 1.00 58.53 96 ARG A N 1
ATOM 691 C CA . ARG A 1 96 ? 9.265 29.881 -4.841 1.00 58.53 96 ARG A CA 1
ATOM 692 C C . ARG A 1 96 ? 8.450 30.952 -4.117 1.00 58.53 96 ARG A C 1
ATOM 694 O O . ARG A 1 96 ? 7.750 31.720 -4.778 1.00 58.53 96 ARG A O 1
ATOM 701 N N . PRO A 1 97 ? 8.546 31.049 -2.778 1.00 49.56 97 PRO A N 1
ATOM 702 C CA . PRO A 1 97 ? 8.024 32.219 -2.111 1.00 49.56 97 PRO A CA 1
ATOM 703 C C . PRO A 1 97 ? 8.779 33.401 -2.715 1.00 49.56 97 PRO A C 1
ATOM 705 O O . PRO A 1 97 ? 9.996 33.324 -2.903 1.00 49.56 97 PRO A O 1
ATOM 708 N N . GLU A 1 98 ? 8.087 34.487 -3.043 1.00 53.16 98 GLU A N 1
ATOM 709 C CA . GLU A 1 98 ? 8.709 35.775 -3.357 1.00 53.16 98 GLU A CA 1
ATOM 710 C C . GLU A 1 98 ? 9.427 36.307 -2.095 1.00 53.16 98 GLU A C 1
ATOM 712 O O . GLU A 1 98 ? 9.074 37.320 -1.497 1.00 53.16 98 GLU A O 1
ATOM 717 N N . SER A 1 99 ? 10.441 35.588 -1.618 1.00 51.25 99 SER A N 1
ATOM 718 C CA . SER A 1 99 ? 11.200 35.853 -0.407 1.00 51.25 99 SER A CA 1
ATOM 719 C C . SER A 1 99 ? 12.527 36.508 -0.763 1.00 51.25 99 SER A C 1
ATOM 721 O O . SER A 1 99 ? 13.588 36.059 -0.347 1.00 51.25 99 SER A O 1
ATOM 723 N N . THR A 1 100 ? 12.471 37.599 -1.522 1.00 46.31 100 THR A N 1
ATOM 724 C CA . THR A 1 100 ? 13.547 38.607 -1.560 1.00 46.31 100 THR A CA 1
ATOM 725 C C . THR A 1 100 ? 12.979 40.027 -1.552 1.00 46.31 100 THR A C 1
ATOM 727 O O . THR A 1 100 ? 13.547 40.944 -2.138 1.00 46.31 100 THR A O 1
ATOM 730 N N . GLY A 1 101 ? 11.843 40.221 -0.873 1.00 43.47 101 GLY A N 1
ATOM 731 C CA . GLY A 1 101 ? 11.168 41.516 -0.749 1.00 43.47 101 GLY A CA 1
ATOM 732 C C . GLY A 1 101 ? 10.688 41.870 0.660 1.00 43.47 101 GLY A C 1
ATOM 733 O O . GLY A 1 101 ? 9.908 42.808 0.815 1.00 43.47 101 GLY A O 1
ATOM 734 N N . ALA A 1 102 ? 11.145 41.167 1.700 1.00 45.03 102 ALA A N 1
ATOM 735 C CA . ALA A 1 102 ? 10.900 41.547 3.090 1.00 45.03 102 ALA A CA 1
ATOM 736 C C . ALA A 1 102 ? 11.761 42.763 3.480 1.00 45.03 102 ALA A C 1
ATOM 738 O O . ALA A 1 102 ? 12.735 42.631 4.212 1.00 45.03 102 ALA A O 1
ATOM 739 N N . ALA A 1 103 ? 11.421 43.955 2.973 1.00 52.19 103 ALA A N 1
ATOM 740 C CA . ALA A 1 103 ? 11.937 45.202 3.546 1.00 52.19 103 ALA A CA 1
ATOM 741 C C . ALA A 1 103 ? 11.100 46.474 3.316 1.00 52.19 103 ALA A C 1
ATOM 743 O O . ALA A 1 103 ? 11.373 47.461 3.997 1.00 52.19 103 ALA A O 1
ATOM 744 N N . ARG A 1 104 ? 10.114 46.553 2.396 1.00 50.44 104 ARG A N 1
ATOM 745 C CA . ARG A 1 104 ? 9.502 47.881 2.134 1.00 50.44 104 ARG A CA 1
ATOM 746 C C . ARG A 1 104 ? 8.096 47.953 1.529 1.00 50.44 104 ARG A C 1
ATOM 748 O O . ARG A 1 104 ? 7.817 48.873 0.765 1.00 50.44 104 ARG A O 1
ATOM 755 N N . TRP A 1 105 ? 7.168 47.073 1.895 1.00 40.44 105 TRP A N 1
ATOM 756 C CA . TRP A 1 105 ? 5.759 47.283 1.529 1.00 40.44 105 TRP A CA 1
ATOM 757 C C . TRP A 1 105 ? 4.797 46.859 2.641 1.00 40.44 105 TRP A C 1
ATOM 759 O O . TRP A 1 105 ? 4.120 45.843 2.579 1.00 40.44 105 TRP A O 1
ATOM 769 N N . TRP A 1 106 ? 4.692 47.718 3.650 1.00 42.03 106 TRP A N 1
ATOM 770 C CA . TRP A 1 106 ? 3.613 47.719 4.640 1.00 42.03 106 TRP A CA 1
ATOM 771 C C . TRP A 1 106 ? 2.805 49.023 4.516 1.00 42.03 106 TRP A C 1
ATOM 773 O O . TRP A 1 106 ? 2.835 49.839 5.433 1.00 42.03 106 TRP A O 1
ATOM 783 N N . PRO A 1 107 ? 2.182 49.330 3.353 1.00 48.62 107 PRO A N 1
ATOM 784 C CA . PRO A 1 107 ? 0.720 49.489 3.414 1.00 48.62 107 PRO A CA 1
ATOM 785 C C . PRO A 1 107 ? 0.008 49.429 2.039 1.00 48.62 107 PRO A C 1
ATOM 787 O O . PRO A 1 107 ? -0.229 50.482 1.462 1.00 48.62 107 PRO A O 1
ATOM 790 N N . ARG A 1 108 ? -0.382 48.263 1.490 1.00 52.03 108 ARG A N 1
ATOM 791 C CA . ARG A 1 108 ? -1.525 48.179 0.524 1.00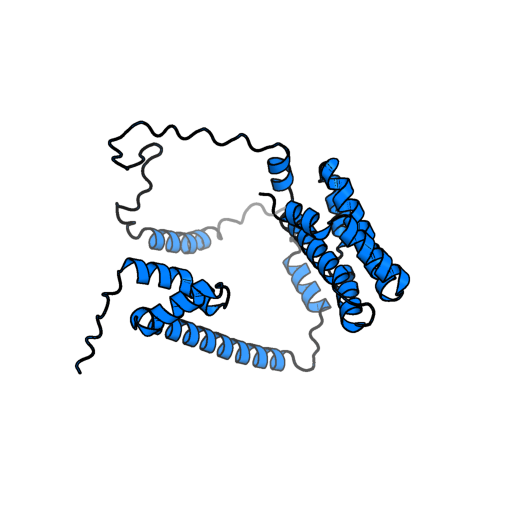 52.03 108 ARG A CA 1
ATOM 792 C C . ARG A 1 108 ? -2.307 46.853 0.555 1.00 52.03 108 ARG A C 1
ATOM 794 O O . ARG A 1 108 ? -3.084 46.591 -0.356 1.00 52.03 108 ARG A O 1
ATOM 801 N N . ILE A 1 109 ? -2.193 46.043 1.608 1.00 48.88 109 ILE A N 1
ATOM 802 C CA . ILE A 1 109 ? -3.144 44.942 1.833 1.00 48.88 109 ILE A CA 1
ATOM 803 C C . ILE A 1 109 ? -4.316 45.498 2.647 1.00 48.88 109 ILE A C 1
ATOM 805 O O . ILE A 1 109 ? -4.420 45.303 3.850 1.00 48.88 109 ILE A O 1
ATOM 809 N N . ALA A 1 110 ? -5.161 46.278 1.977 1.00 51.84 110 ALA A N 1
ATOM 810 C CA . ALA A 1 110 ? -6.471 46.688 2.490 1.00 51.84 110 ALA A CA 1
ATOM 811 C C . ALA A 1 110 ? -7.601 46.431 1.474 1.00 51.84 110 ALA A C 1
ATOM 813 O O . ALA A 1 110 ? -8.765 46.607 1.807 1.00 51.84 110 ALA A O 1
ATOM 814 N N . ALA A 1 111 ? -7.292 45.978 0.251 1.00 49.47 111 ALA A N 1
ATOM 815 C CA . ALA A 1 111 ? -8.292 45.812 -0.810 1.00 49.47 111 ALA A CA 1
ATOM 816 C C . ALA A 1 111 ? -8.651 44.349 -1.148 1.00 49.47 111 ALA A C 1
ATOM 818 O O . ALA A 1 111 ? -9.667 44.117 -1.790 1.00 49.47 111 ALA A O 1
ATOM 819 N N . ALA A 1 112 ? -7.884 43.351 -0.693 1.00 44.81 112 ALA A N 1
ATOM 820 C CA . ALA A 1 112 ? -8.130 41.940 -1.037 1.00 44.81 112 ALA A CA 1
ATOM 821 C C . ALA A 1 112 ? -8.917 41.144 0.028 1.00 44.81 112 ALA A C 1
ATOM 823 O O . ALA A 1 112 ? -9.256 39.986 -0.195 1.00 44.81 112 ALA A O 1
ATOM 824 N N . ALA A 1 113 ? -9.261 41.755 1.168 1.00 45.97 113 ALA A N 1
ATOM 825 C CA . ALA A 1 113 ? -10.034 41.094 2.226 1.00 45.97 113 ALA A CA 1
ATOM 826 C C . ALA A 1 113 ? -11.552 41.029 1.943 1.00 45.97 113 ALA A C 1
ATOM 828 O O . ALA A 1 113 ? -12.274 40.316 2.632 1.00 45.97 113 ALA A O 1
ATOM 829 N N . VAL A 1 114 ? -12.057 41.738 0.925 1.00 48.75 114 VAL A N 1
ATOM 830 C CA . VAL A 1 114 ? -13.504 41.808 0.640 1.00 48.75 114 VAL A CA 1
ATOM 831 C C . VAL A 1 114 ? -14.001 40.602 -0.173 1.00 48.75 114 VAL A C 1
ATOM 833 O O . VAL A 1 114 ? -15.132 40.160 0.015 1.00 48.75 114 VAL A O 1
ATOM 836 N N . VAL A 1 115 ? -13.162 40.006 -1.026 1.00 50.94 115 VAL A N 1
ATOM 837 C CA . VAL A 1 115 ? -13.591 38.906 -1.917 1.00 50.94 115 VAL A CA 1
ATOM 838 C C . VAL A 1 115 ? -13.638 37.557 -1.188 1.00 50.94 115 VAL A C 1
ATOM 840 O O . VAL A 1 115 ? -14.563 36.776 -1.402 1.00 50.94 115 VAL A O 1
ATOM 843 N N . VAL A 1 116 ? -12.720 37.310 -0.247 1.00 49.16 116 VAL A N 1
ATOM 844 C CA . VAL A 1 116 ? -12.707 36.064 0.545 1.00 49.16 116 VAL A CA 1
ATOM 845 C C . VAL A 1 116 ? -13.893 35.999 1.521 1.00 49.16 116 VAL A C 1
ATOM 847 O O . VAL A 1 116 ? -14.447 34.924 1.737 1.00 49.16 116 VAL A O 1
ATOM 850 N N . VAL A 1 117 ? -14.375 37.140 2.033 1.00 53.22 117 VAL A N 1
ATOM 851 C CA . VAL A 1 117 ? -15.589 37.181 2.873 1.00 53.22 117 VAL A CA 1
ATOM 852 C C . VAL A 1 117 ? -16.866 36.943 2.055 1.00 53.22 117 VAL A C 1
ATOM 854 O O . VAL A 1 117 ? -17.792 36.312 2.557 1.00 53.22 117 VAL A O 1
ATOM 857 N N . ALA A 1 118 ? -16.923 37.355 0.784 1.00 52.78 118 ALA A N 1
ATOM 858 C CA . ALA A 1 118 ? -18.098 37.126 -0.063 1.00 52.78 118 ALA A CA 1
ATOM 859 C C . ALA A 1 118 ? -18.264 35.647 -0.477 1.00 52.78 118 ALA A C 1
ATOM 861 O O . ALA A 1 118 ? -19.380 35.119 -0.485 1.00 52.78 118 ALA A O 1
ATOM 862 N N . VAL A 1 119 ? -17.156 34.951 -0.761 1.00 53.56 119 VAL A N 1
ATOM 863 C CA . VAL A 1 119 ? -17.182 33.514 -1.095 1.00 53.56 119 VAL A CA 1
ATOM 864 C C . VAL A 1 119 ? -17.301 32.648 0.168 1.00 53.56 119 VAL A C 1
ATOM 866 O O . VAL A 1 119 ? -18.045 31.672 0.177 1.00 53.56 119 VAL A O 1
ATOM 869 N N . GLY A 1 120 ? -16.669 33.037 1.281 1.00 50.00 120 GLY A N 1
ATOM 870 C CA . GLY A 1 120 ? -16.832 32.339 2.564 1.00 50.00 120 GLY A CA 1
ATOM 871 C C . GLY A 1 120 ? -18.232 32.500 3.177 1.00 50.00 120 GLY A C 1
ATOM 872 O O . GLY A 1 120 ? -18.782 31.552 3.737 1.00 50.00 120 GLY A O 1
ATOM 873 N N . GLY A 1 121 ? -18.851 33.677 3.035 1.00 49.78 121 GLY A N 1
ATOM 874 C CA . GLY A 1 121 ? -20.182 33.962 3.583 1.00 49.78 121 GLY A CA 1
ATOM 875 C C . GLY A 1 121 ? -21.320 33.215 2.880 1.00 49.78 121 GLY A C 1
ATOM 876 O O . GLY A 1 121 ? -22.301 32.843 3.521 1.00 49.78 121 GLY A O 1
ATOM 877 N N . SER A 1 122 ? -21.183 32.934 1.582 1.00 51.50 122 SER A N 1
ATOM 878 C CA . SER A 1 122 ? -22.206 32.211 0.813 1.00 51.50 122 SER A CA 1
ATOM 879 C C . SER A 1 122 ? -22.273 30.717 1.162 1.00 51.50 122 SER A C 1
ATOM 881 O O . SER A 1 122 ? -23.366 30.152 1.183 1.00 51.50 122 SER A O 1
ATOM 883 N N . LEU A 1 123 ? -21.155 30.094 1.555 1.00 52.22 123 LEU A N 1
ATOM 884 C CA . LEU A 1 123 ? -21.142 28.709 2.049 1.00 52.22 123 LEU A CA 1
ATOM 885 C C . LEU A 1 123 ? -21.722 28.575 3.469 1.00 52.22 123 LEU A C 1
ATOM 887 O O . LEU A 1 123 ? -22.441 27.616 3.754 1.00 52.22 123 LEU A O 1
ATOM 891 N N . ALA A 1 124 ? -21.496 29.557 4.347 1.00 54.81 124 ALA A N 1
ATOM 892 C CA . ALA A 1 124 ? -22.050 29.549 5.705 1.00 54.81 124 ALA A CA 1
ATOM 893 C C . ALA A 1 124 ? -23.588 29.703 5.733 1.00 54.81 124 ALA A C 1
ATOM 895 O O . ALA A 1 124 ? -24.264 29.092 6.565 1.00 54.81 124 ALA A O 1
ATOM 896 N N . VAL A 1 125 ? -24.157 30.468 4.794 1.00 60.28 125 VAL A N 1
ATOM 897 C CA . VAL A 1 125 ? -25.618 30.634 4.649 1.00 60.28 125 VAL A CA 1
ATOM 898 C C . VAL A 1 125 ? -26.287 29.382 4.064 1.00 60.28 125 VAL A C 1
ATOM 900 O O . VAL A 1 125 ? -27.449 29.106 4.352 1.00 60.28 125 VAL A O 1
ATOM 903 N N . TRP A 1 126 ? -25.566 28.570 3.286 1.00 54.12 126 TRP A N 1
ATOM 904 C CA . TRP A 1 126 ? -26.119 27.320 2.753 1.00 54.12 126 TRP A CA 1
ATOM 905 C C . TRP A 1 126 ? -26.089 26.170 3.770 1.00 54.12 126 TRP A C 1
ATOM 907 O O . TRP A 1 126 ? -27.000 25.342 3.777 1.00 54.12 126 TRP A O 1
ATOM 917 N N . ASN A 1 127 ? -25.116 26.172 4.688 1.00 55.03 127 ASN A N 1
ATOM 918 C CA . ASN A 1 127 ? -25.014 25.186 5.771 1.00 55.03 127 ASN A CA 1
ATOM 919 C C . ASN A 1 127 ? -25.899 25.500 6.998 1.00 55.03 127 ASN A C 1
ATOM 921 O O . ASN A 1 127 ? -25.931 24.736 7.956 1.00 55.03 127 ASN A O 1
ATOM 925 N N . SER A 1 128 ? -26.620 26.627 6.992 1.00 52.41 128 SER A N 1
ATOM 926 C CA . SER A 1 128 ? -27.544 27.027 8.068 1.00 52.41 128 SER A CA 1
ATOM 927 C C . SER A 1 128 ? -29.007 26.670 7.785 1.00 52.41 128 SER A C 1
ATOM 929 O O . SER A 1 128 ? -29.901 27.102 8.513 1.00 52.41 128 SER A O 1
ATOM 931 N N . ARG A 1 129 ? -29.271 25.832 6.772 1.00 52.25 129 ARG A N 1
ATOM 932 C CA . ARG A 1 129 ? -30.569 25.156 6.659 1.00 52.25 129 ARG A CA 1
ATOM 933 C C . ARG A 1 129 ? -30.768 24.293 7.903 1.00 52.25 129 ARG A C 1
ATOM 935 O O . ARG A 1 129 ? -29.953 23.425 8.190 1.00 52.25 129 ARG A O 1
ATOM 942 N N . GLU A 1 130 ? -31.825 24.619 8.636 1.00 47.94 130 GLU A N 1
ATOM 943 C CA . GLU A 1 130 ? -32.238 24.077 9.927 1.00 47.94 130 GLU A CA 1
ATOM 944 C C . GLU A 1 130 ? -31.899 22.589 10.070 1.00 47.94 130 GLU A C 1
ATOM 946 O O . GLU A 1 130 ? -32.560 21.723 9.498 1.00 47.94 130 GLU A O 1
ATOM 951 N N . ILE A 1 131 ? -30.850 22.293 10.843 1.00 49.28 131 ILE A N 1
ATOM 952 C CA . ILE A 1 131 ? -30.623 20.947 11.360 1.00 49.28 131 ILE A CA 1
ATOM 953 C C . ILE A 1 131 ? -31.893 20.605 12.152 1.00 49.28 131 ILE A C 1
ATOM 955 O O . ILE A 1 131 ? -32.201 21.340 13.098 1.00 49.28 131 ILE A O 1
ATOM 959 N N . PRO A 1 132 ? -32.645 19.550 11.777 1.00 53.28 132 PRO A N 1
ATOM 960 C CA . PRO A 1 132 ? -33.810 19.112 12.530 1.00 53.28 132 PRO A CA 1
ATOM 961 C C . PRO A 1 132 ? -33.434 19.019 14.003 1.00 53.28 132 PRO A C 1
ATOM 963 O O . PRO A 1 132 ? -32.363 18.515 14.334 1.00 53.28 132 PRO A O 1
ATOM 966 N N . GLU A 1 133 ? -34.291 19.505 14.895 1.00 56.53 133 GLU A N 1
ATOM 967 C CA . GLU A 1 133 ? -33.999 19.612 16.330 1.00 56.53 133 GLU A CA 1
ATOM 968 C C . GLU A 1 133 ? -33.597 18.263 16.970 1.00 56.53 133 GLU A C 1
ATOM 970 O O . GLU A 1 133 ? -32.922 18.233 17.995 1.00 56.53 133 GLU A O 1
ATOM 975 N N . SER A 1 134 ? -33.893 17.147 16.294 1.00 59.53 134 SER A N 1
ATOM 976 C CA . SER A 1 134 ? -33.452 15.785 16.612 1.00 59.53 134 SER A CA 1
ATOM 977 C C . SER A 1 134 ? -31.961 15.489 16.382 1.00 59.53 134 SER A C 1
ATOM 979 O O . SER A 1 134 ? -31.495 14.428 16.782 1.00 59.53 134 SER A O 1
ATOM 981 N N . LEU A 1 135 ? -31.220 16.371 15.707 1.00 53.81 135 LEU A N 1
ATOM 982 C CA . LEU A 1 135 ? -29.790 16.230 15.407 1.00 53.81 135 LEU A CA 1
ATOM 983 C C . LEU A 1 135 ? -28.931 17.285 16.111 1.00 53.81 135 LEU A C 1
ATOM 985 O O . LEU A 1 135 ? -27.723 17.344 15.875 1.00 53.81 135 LEU A O 1
ATOM 989 N N . ARG A 1 136 ? -29.514 18.110 16.993 1.00 60.22 136 ARG A N 1
ATOM 990 C CA . ARG A 1 136 ? -28.690 18.903 17.906 1.00 60.22 136 ARG A CA 1
ATOM 991 C C . ARG A 1 136 ? -27.893 17.919 18.765 1.00 60.22 136 ARG A C 1
ATOM 993 O O . ARG A 1 136 ? -28.515 17.113 19.458 1.00 60.22 136 ARG A O 1
ATOM 1000 N N . PRO A 1 137 ? -26.547 17.944 18.718 1.00 57.97 137 PRO A N 1
ATOM 1001 C CA . PRO A 1 137 ? -25.762 17.171 19.659 1.00 57.97 137 PRO A CA 1
ATOM 1002 C C . PRO A 1 137 ? -26.219 17.615 21.038 1.00 57.97 137 PRO A C 1
ATOM 1004 O O . PRO A 1 137 ? -26.252 18.812 21.336 1.00 57.97 137 PRO A O 1
ATOM 1007 N N . ALA A 1 138 ? -26.674 16.653 21.828 1.00 61.38 138 ALA A N 1
ATOM 1008 C CA . ALA A 1 138 ? -27.097 16.942 23.174 1.00 61.38 138 ALA A CA 1
ATOM 1009 C C . ALA A 1 138 ? -25.948 17.652 23.900 1.00 61.38 138 ALA A C 1
ATOM 1011 O O . ALA A 1 138 ? -24.771 17.368 23.638 1.00 61.38 138 ALA A O 1
ATOM 1012 N N . GLY A 1 139 ? -26.285 18.646 24.724 1.00 68.25 139 GLY A N 1
ATOM 1013 C CA . GLY A 1 139 ? -25.280 19.473 25.380 1.00 68.25 139 GLY A CA 1
ATOM 1014 C C . GLY A 1 139 ? -24.255 18.603 26.116 1.00 68.25 139 GLY A C 1
ATOM 1015 O O . GLY A 1 139 ? -24.564 17.463 26.469 1.00 68.25 139 GLY A O 1
ATOM 1016 N N . PRO A 1 140 ? -23.027 19.094 26.352 1.00 59.97 140 PRO A N 1
ATOM 1017 C CA . PRO A 1 140 ? -22.028 18.349 27.112 1.00 59.97 140 PRO A CA 1
ATOM 1018 C C . PRO A 1 140 ? -22.627 17.865 28.446 1.00 59.97 140 PRO A C 1
ATOM 1020 O O . PRO A 1 140 ? -22.843 18.658 29.358 1.00 59.97 140 PRO A O 1
ATOM 1023 N N . GLY A 1 141 ? -22.934 16.562 28.529 1.00 60.56 141 GLY A N 1
ATOM 1024 C CA . GLY A 1 141 ? -23.565 15.912 29.686 1.00 60.56 141 GLY A CA 1
ATOM 1025 C C . GLY A 1 141 ? -24.997 15.380 29.496 1.00 60.56 141 GLY A C 1
ATOM 1026 O O . GLY A 1 141 ? -25.443 14.604 30.339 1.00 60.56 141 GLY A O 1
ATOM 1027 N N . GLU A 1 142 ? -25.713 15.709 28.418 1.00 54.31 142 GLU A N 1
ATOM 1028 C CA . GLU A 1 142 ? -27.075 15.206 28.166 1.00 54.31 142 GLU A CA 1
ATOM 1029 C C . GLU A 1 142 ? -27.065 13.958 27.273 1.00 54.31 142 GLU A C 1
ATOM 1031 O O . GLU A 1 142 ? -27.362 13.994 26.089 1.00 54.31 142 GLU A O 1
ATOM 1036 N N . PHE A 1 143 ? -26.761 12.787 27.819 1.00 61.78 143 PHE A N 1
ATOM 1037 C CA . PHE A 1 143 ? -27.027 11.548 27.085 1.00 61.78 143 PHE A CA 1
ATOM 1038 C C . PHE A 1 143 ? -28.527 11.238 27.182 1.00 61.78 143 PHE A C 1
ATOM 1040 O O . PHE A 1 143 ? -28.990 10.679 28.173 1.00 61.78 143 PHE A O 1
ATOM 1047 N N . GLY A 1 144 ? -29.296 11.639 26.163 1.00 51.84 144 GLY A N 1
ATOM 1048 C CA . GLY A 1 144 ? -30.761 11.518 26.064 1.00 51.84 144 GLY A CA 1
ATOM 1049 C C . GLY A 1 144 ? -31.309 10.091 25.922 1.00 51.84 144 GLY A C 1
ATOM 1050 O O . GLY A 1 144 ? -32.274 9.866 25.197 1.00 51.84 144 GLY A O 1
ATOM 1051 N N . GLY A 1 145 ? -30.704 9.112 26.592 1.00 55.28 145 GLY A N 1
ATOM 1052 C CA . GLY A 1 145 ? -31.247 7.768 26.733 1.00 55.28 145 GLY A CA 1
ATOM 1053 C C . GLY A 1 145 ? -31.931 7.634 28.087 1.00 55.28 145 GLY A C 1
ATOM 1054 O O . GLY A 1 145 ? -31.259 7.587 29.115 1.00 55.28 145 GLY A O 1
ATOM 1055 N N . SER A 1 146 ? -33.261 7.531 28.100 1.00 53.59 146 SER A N 1
ATOM 1056 C CA . SER A 1 146 ? -34.017 7.060 29.265 1.00 53.59 146 SER A CA 1
ATOM 1057 C C . SER A 1 146 ? -33.715 5.572 29.491 1.00 53.59 146 SER A C 1
ATOM 1059 O O . SER A 1 146 ? -34.510 4.691 29.180 1.00 53.59 146 SER A O 1
ATOM 1061 N N . PHE A 1 147 ? -32.519 5.271 29.991 1.00 58.94 147 PHE A N 1
ATOM 1062 C CA . PHE A 1 147 ? -32.174 3.948 30.490 1.00 58.94 147 PHE A CA 1
ATOM 1063 C C . PHE A 1 147 ? -32.598 3.890 31.954 1.00 58.94 147 PHE A C 1
ATOM 1065 O O . PHE A 1 147 ? -31.829 4.158 32.876 1.00 58.94 147 PHE A O 1
ATOM 1072 N N . ALA A 1 148 ? -33.872 3.572 32.168 1.00 56.56 148 ALA A N 1
ATOM 1073 C CA . ALA A 1 148 ? -34.395 3.194 33.471 1.00 56.56 148 ALA A CA 1
ATOM 1074 C C . ALA A 1 148 ? -33.805 1.829 33.876 1.00 56.56 148 ALA A C 1
ATOM 1076 O O . ALA A 1 148 ? -34.448 0.794 33.736 1.00 56.56 148 ALA A O 1
ATOM 1077 N N . GLY A 1 149 ? -32.552 1.808 34.331 1.00 62.34 149 GLY A N 1
ATOM 1078 C CA . GLY A 1 149 ? -31.911 0.571 34.771 1.00 62.34 149 GLY A CA 1
ATOM 1079 C C . GLY A 1 149 ? -30.412 0.712 34.987 1.00 62.34 149 GLY A C 1
ATOM 1080 O O . GLY A 1 149 ? -29.653 0.509 34.054 1.00 62.34 149 GLY A O 1
ATOM 1081 N N . ALA A 1 150 ? -30.029 0.991 36.238 1.00 61.53 150 ALA A N 1
ATOM 1082 C CA . ALA A 1 150 ? -28.671 1.013 36.794 1.00 61.53 150 ALA A CA 1
ATOM 1083 C C . ALA A 1 150 ? -27.653 1.967 36.114 1.00 61.53 150 ALA A C 1
ATOM 1085 O O . ALA A 1 150 ? -27.548 2.022 34.894 1.00 61.53 150 ALA A O 1
ATOM 1086 N N . PRO A 1 151 ? -26.840 2.715 36.886 1.00 65.81 151 PRO A N 1
ATOM 1087 C CA . PRO A 1 151 ? -25.765 3.511 36.306 1.00 65.81 151 PRO A CA 1
ATOM 1088 C C . PRO A 1 151 ? -24.792 2.576 35.584 1.00 65.81 151 PRO A C 1
ATOM 1090 O O . PRO A 1 151 ? -24.092 1.787 36.226 1.00 65.81 151 PRO A O 1
ATOM 1093 N N . LEU A 1 152 ? -24.756 2.656 34.252 1.00 62.78 152 LEU A N 1
ATOM 1094 C CA . LEU A 1 152 ? -23.753 1.977 33.448 1.00 62.78 152 LEU A CA 1
ATOM 1095 C C . LEU A 1 152 ? -22.402 2.586 33.837 1.00 62.78 152 LEU A C 1
ATOM 1097 O O . LEU A 1 152 ? -22.044 3.683 33.412 1.00 62.78 152 LEU A O 1
ATOM 1101 N N . ARG A 1 153 ? -21.669 1.914 34.728 1.00 61.19 153 ARG A N 1
ATOM 1102 C CA . ARG A 1 153 ? -20.284 2.271 35.028 1.00 61.19 153 ARG A CA 1
ATOM 1103 C C . ARG A 1 153 ? -19.467 1.906 33.800 1.00 61.19 153 ARG A C 1
ATOM 1105 O O . ARG A 1 153 ? -18.990 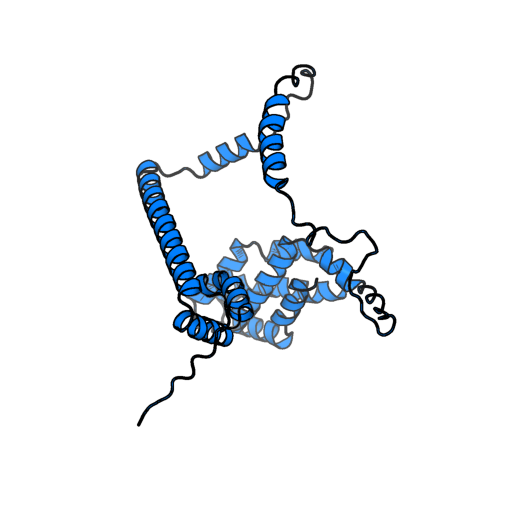0.782 33.685 1.00 61.19 153 ARG A O 1
ATOM 1112 N N . VAL A 1 154 ? -19.345 2.850 32.873 1.00 69.25 154 VAL A N 1
ATOM 1113 C CA . VAL A 1 154 ? -18.340 2.771 31.818 1.00 69.25 154 VAL A CA 1
ATOM 1114 C C . VAL A 1 154 ? -16.999 2.741 32.538 1.00 69.25 154 VAL A C 1
ATOM 1116 O O . VAL A 1 154 ? -16.636 3.699 33.224 1.00 69.25 154 VAL A O 1
ATOM 1119 N N . ALA A 1 155 ? -16.316 1.599 32.481 1.00 75.00 155 ALA A N 1
ATOM 1120 C CA . ALA A 1 155 ? -14.964 1.507 33.001 1.00 75.00 155 ALA A CA 1
ATOM 1121 C C . ALA A 1 155 ? -14.123 2.581 32.292 1.00 75.00 155 ALA A C 1
ATOM 1123 O O . ALA A 1 155 ? -14.266 2.734 31.074 1.00 75.00 155 ALA A O 1
ATOM 1124 N N . PRO A 1 156 ? -13.296 3.354 33.018 1.00 78.38 156 PRO A N 1
ATOM 1125 C CA . PRO A 1 156 ? -12.402 4.296 32.366 1.00 78.38 156 PRO A CA 1
ATOM 1126 C C . PRO A 1 156 ? -11.582 3.533 31.316 1.00 78.38 156 PRO A C 1
ATOM 1128 O O . PRO A 1 156 ? -11.163 2.403 31.599 1.00 78.38 156 PRO A O 1
ATOM 1131 N N . PRO A 1 157 ? -11.390 4.096 30.109 1.00 77.62 157 PRO A N 1
ATOM 1132 C CA . PRO A 1 157 ? -10.574 3.446 29.096 1.00 77.62 157 PRO A CA 1
ATOM 1133 C C . PRO A 1 157 ? -9.208 3.126 29.703 1.00 77.62 157 PRO A C 1
ATOM 1135 O O . PRO A 1 157 ? -8.654 3.932 30.458 1.00 77.62 157 PRO A O 1
ATOM 1138 N N . ALA A 1 158 ? -8.696 1.927 29.421 1.00 79.38 158 ALA A N 1
ATOM 1139 C CA . ALA A 1 158 ? -7.365 1.547 29.865 1.00 79.38 158 ALA A CA 1
ATOM 1140 C C . ALA A 1 158 ? -6.371 2.619 29.402 1.00 79.38 158 ALA A C 1
ATOM 1142 O O . ALA A 1 158 ? -6.449 3.088 28.265 1.00 79.38 158 ALA A O 1
ATOM 1143 N N . VAL A 1 159 ? -5.467 3.033 30.294 1.00 78.06 159 VAL A N 1
ATOM 1144 C CA . VAL A 1 159 ? -4.424 3.997 29.936 1.00 78.06 159 VAL A CA 1
ATOM 1145 C C . VAL A 1 159 ? -3.647 3.392 28.764 1.00 78.06 159 VAL A C 1
ATOM 1147 O O . VAL A 1 159 ? -3.180 2.256 28.901 1.00 78.06 159 VAL A O 1
ATOM 1150 N N . PRO A 1 160 ? -3.544 4.084 27.614 1.00 72.69 160 PRO A N 1
ATOM 1151 C CA . PRO A 1 160 ? -2.838 3.542 26.468 1.00 72.69 160 PRO A CA 1
ATOM 1152 C C . PRO A 1 160 ? -1.410 3.214 26.890 1.00 72.69 160 PRO A C 1
ATOM 1154 O O . PRO A 1 160 ? -0.754 3.981 27.601 1.00 72.69 160 PRO A O 1
ATOM 1157 N N . SER A 1 161 ? -0.939 2.041 26.481 1.00 75.00 161 SER A N 1
ATOM 1158 C CA . SER A 1 161 ? 0.432 1.635 26.756 1.00 75.00 161 SER A CA 1
ATOM 1159 C C . SER A 1 161 ? 1.409 2.666 26.172 1.00 75.00 161 SER A C 1
ATOM 1161 O O . SER A 1 161 ? 1.134 3.309 25.152 1.00 75.00 161 SER A O 1
ATOM 1163 N N . GLY A 1 162 ? 2.580 2.822 26.793 1.00 70.50 162 GLY A N 1
ATOM 1164 C CA . GLY A 1 162 ? 3.616 3.721 26.274 1.00 70.50 162 GLY A CA 1
ATOM 1165 C C . GLY A 1 162 ? 4.100 3.360 24.860 1.00 70.50 162 GLY A C 1
ATOM 1166 O O . GLY A 1 162 ? 4.695 4.216 24.207 1.00 70.50 162 GLY A O 1
ATOM 1167 N N . ALA A 1 163 ? 3.834 2.129 24.402 1.00 65.81 163 ALA A N 1
ATOM 1168 C CA . ALA A 1 163 ? 4.072 1.668 23.036 1.00 65.81 163 ALA A CA 1
ATOM 1169 C C . ALA A 1 163 ? 3.058 2.280 22.055 1.00 65.81 163 ALA A C 1
ATOM 1171 O O . ALA A 1 163 ? 3.460 2.958 21.115 1.00 65.81 163 ALA A O 1
ATOM 1172 N N . SER A 1 164 ? 1.754 2.175 22.341 1.00 67.75 164 SER A N 1
ATOM 1173 C CA . SER A 1 164 ? 0.685 2.765 21.510 1.00 67.75 164 SER A CA 1
ATOM 1174 C C . SER A 1 164 ? 0.855 4.277 21.296 1.00 67.75 164 SER A C 1
ATOM 1176 O O . SER A 1 164 ? 0.746 4.764 20.178 1.00 67.75 164 SER A O 1
ATOM 1178 N N . VAL A 1 165 ? 1.236 5.029 22.337 1.00 70.81 165 VAL A N 1
ATOM 1179 C CA . VAL A 1 165 ? 1.442 6.488 22.218 1.00 70.81 165 VAL A CA 1
ATOM 1180 C C . VAL A 1 165 ? 2.649 6.841 21.332 1.00 70.81 165 VAL A C 1
ATOM 1182 O O . VAL A 1 165 ? 2.649 7.887 20.686 1.00 70.81 165 VAL A O 1
ATOM 1185 N N . ARG A 1 166 ? 3.681 5.989 21.279 1.00 67.81 166 ARG A N 1
ATOM 1186 C CA . ARG A 1 166 ? 4.869 6.218 20.439 1.00 67.81 166 ARG A CA 1
ATOM 1187 C C . ARG A 1 166 ? 4.679 5.731 19.008 1.00 67.81 166 ARG A C 1
ATOM 1189 O O . ARG A 1 166 ? 5.146 6.407 18.101 1.00 67.81 166 ARG A O 1
ATOM 1196 N N . LEU A 1 167 ? 3.934 4.656 18.782 1.00 68.12 167 LEU A N 1
ATOM 1197 C CA . LEU A 1 167 ? 3.553 4.237 17.427 1.00 68.12 167 LEU A CA 1
ATOM 1198 C C . LEU A 1 167 ? 2.617 5.263 16.768 1.00 68.12 167 LEU A C 1
ATOM 1200 O O . LEU A 1 167 ? 2.775 5.581 15.590 1.00 68.12 167 LEU A O 1
ATOM 1204 N N . ALA A 1 168 ? 1.761 5.921 17.556 1.00 73.88 168 ALA A N 1
ATOM 1205 C CA . ALA A 1 168 ? 0.991 7.081 17.107 1.00 73.88 168 ALA A CA 1
ATOM 1206 C C . ALA A 1 168 ? 1.864 8.291 16.704 1.00 73.88 168 ALA A C 1
ATOM 1208 O O . ALA A 1 168 ? 1.380 9.180 16.003 1.00 73.88 168 ALA A O 1
ATOM 1209 N N . SER A 1 169 ? 3.140 8.337 17.116 1.00 84.56 169 SER A N 1
ATOM 1210 C CA . SER A 1 169 ? 4.076 9.403 16.729 1.00 84.56 169 SER A CA 1
ATOM 1211 C C . SER A 1 169 ? 4.734 9.184 15.364 1.00 84.56 169 SER A C 1
ATOM 1213 O O . SER A 1 169 ? 5.325 10.122 14.828 1.00 84.56 169 SER A O 1
ATOM 1215 N N . LEU A 1 170 ? 4.607 7.985 14.781 1.00 91.94 170 LEU A N 1
ATOM 1216 C CA . LEU A 1 170 ? 5.049 7.736 13.413 1.00 91.94 170 LEU A CA 1
ATOM 1217 C C . LEU A 1 170 ? 4.209 8.562 12.437 1.00 91.94 170 LEU A C 1
ATOM 1219 O O . LEU A 1 170 ? 2.977 8.646 12.559 1.00 91.94 170 LEU A O 1
ATOM 1223 N N . SER A 1 171 ? 4.872 9.170 11.453 1.00 93.00 171 SER A N 1
ATOM 1224 C CA . SER A 1 171 ? 4.166 9.865 10.380 1.00 93.00 171 SER A CA 1
ATOM 1225 C C . SER A 1 171 ? 3.376 8.8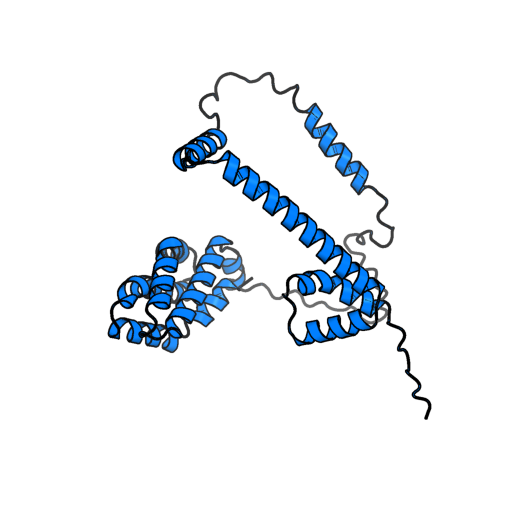68 9.520 1.00 93.00 171 SER A C 1
ATOM 1227 O O . SER A 1 171 ? 3.528 7.647 9.623 1.00 93.00 171 SER A O 1
ATOM 1229 N N . VAL A 1 172 ? 2.492 9.383 8.663 1.00 92.12 172 VAL A N 1
ATOM 1230 C CA . VAL A 1 172 ? 1.818 8.547 7.656 1.00 92.12 172 VAL A CA 1
ATOM 1231 C C . VAL A 1 172 ? 2.856 7.892 6.739 1.00 92.12 172 VAL A C 1
ATOM 1233 O O . VAL A 1 172 ? 2.772 6.690 6.503 1.00 92.12 172 VAL A O 1
ATOM 1236 N N . ASP A 1 173 ? 3.880 8.643 6.335 1.00 93.88 173 ASP A N 1
ATOM 1237 C CA . ASP A 1 173 ? 4.950 8.156 5.460 1.00 93.88 173 ASP A CA 1
ATOM 1238 C C . ASP A 1 173 ? 5.811 7.076 6.129 1.00 93.88 173 ASP A C 1
ATOM 1240 O O . ASP A 1 173 ? 6.220 6.122 5.469 1.00 93.88 173 ASP A O 1
ATOM 1244 N N . ASP A 1 174 ? 6.064 7.193 7.437 1.00 95.69 174 ASP A N 1
ATOM 1245 C CA . ASP A 1 174 ? 6.798 6.194 8.220 1.00 95.69 174 ASP A CA 1
ATOM 1246 C C . ASP A 1 174 ? 6.028 4.861 8.253 1.00 95.69 174 ASP A C 1
ATOM 1248 O O . ASP A 1 174 ? 6.592 3.793 8.009 1.00 95.69 174 ASP A O 1
ATOM 1252 N N . ARG A 1 175 ? 4.709 4.919 8.492 1.00 93.88 175 ARG A N 1
ATOM 1253 C CA . ARG A 1 175 ? 3.840 3.729 8.468 1.00 93.88 175 ARG A CA 1
ATOM 1254 C C . ARG A 1 175 ? 3.749 3.114 7.076 1.00 93.88 175 ARG A C 1
ATOM 1256 O O . ARG A 1 175 ? 3.773 1.891 6.955 1.00 93.88 175 ARG A O 1
ATOM 1263 N N . GLN A 1 176 ? 3.670 3.944 6.037 1.00 94.69 176 GLN A N 1
ATOM 1264 C CA . GLN A 1 176 ? 3.648 3.473 4.656 1.00 94.69 176 GLN A CA 1
ATOM 1265 C C . GLN A 1 176 ? 4.952 2.758 4.285 1.00 94.69 176 GLN A C 1
ATOM 1267 O O . GLN A 1 176 ? 4.892 1.718 3.637 1.00 94.69 176 GLN A O 1
ATOM 1272 N N . ALA A 1 177 ? 6.112 3.255 4.730 1.00 95.88 177 ALA A N 1
ATOM 1273 C CA . ALA A 1 177 ? 7.396 2.590 4.498 1.00 95.88 177 ALA A CA 1
ATOM 1274 C C . ALA A 1 177 ? 7.451 1.205 5.164 1.00 95.88 177 ALA A C 1
ATOM 1276 O O . ALA A 1 177 ? 7.862 0.232 4.532 1.00 95.88 177 ALA A O 1
ATOM 1277 N N . LEU A 1 178 ? 6.977 1.091 6.413 1.00 96.19 178 LEU A N 1
ATOM 1278 C CA . LEU A 1 178 ? 6.871 -0.198 7.104 1.00 96.19 178 LEU A CA 1
ATOM 1279 C C . LEU A 1 178 ? 5.943 -1.163 6.355 1.00 96.19 178 LEU A C 1
ATOM 1281 O O . LEU A 1 178 ? 6.323 -2.301 6.096 1.00 96.19 178 LEU A O 1
ATOM 1285 N N . TYR A 1 179 ? 4.756 -0.706 5.957 1.00 94.75 179 TYR A N 1
ATOM 1286 C CA . TYR A 1 179 ? 3.802 -1.536 5.220 1.00 94.75 179 TYR A CA 1
ATOM 1287 C C . TYR A 1 179 ? 4.339 -1.988 3.851 1.00 94.75 179 TYR A C 1
ATOM 1289 O O . TYR A 1 179 ? 4.246 -3.162 3.499 1.00 94.75 179 TYR A O 1
ATOM 1297 N N . ALA A 1 180 ? 4.961 -1.087 3.087 1.00 95.12 180 ALA A N 1
ATOM 1298 C CA . ALA A 1 180 ? 5.599 -1.443 1.820 1.00 95.12 180 ALA A CA 1
ATOM 1299 C C . ALA A 1 180 ? 6.701 -2.494 2.033 1.00 95.12 180 ALA A C 1
ATOM 1301 O O . ALA A 1 180 ? 6.764 -3.490 1.314 1.00 95.12 180 ALA A O 1
ATOM 1302 N N . THR A 1 181 ? 7.506 -2.333 3.086 1.00 97.06 181 THR A N 1
ATOM 1303 C CA . THR A 1 181 ? 8.558 -3.292 3.450 1.00 97.06 181 THR A CA 1
ATOM 1304 C C . THR A 1 181 ? 7.985 -4.669 3.791 1.00 97.06 181 THR A C 1
ATOM 1306 O O . THR A 1 181 ? 8.514 -5.679 3.327 1.00 97.06 181 THR A O 1
ATOM 1309 N N . SER A 1 182 ? 6.889 -4.752 4.559 1.00 96.19 182 SER A N 1
ATOM 1310 C CA . SER A 1 182 ? 6.272 -6.049 4.878 1.00 96.19 182 SER A CA 1
ATOM 1311 C C . SER A 1 182 ? 5.760 -6.756 3.621 1.00 96.19 182 SER A C 1
ATOM 1313 O O . SER A 1 182 ? 5.982 -7.961 3.466 1.00 96.19 182 SER A O 1
ATOM 1315 N N . LEU A 1 183 ? 5.149 -6.009 2.697 1.00 96.19 183 LEU A N 1
ATOM 1316 C CA . LEU A 1 183 ? 4.646 -6.537 1.434 1.00 96.19 183 LEU A CA 1
ATOM 1317 C C . LEU A 1 183 ? 5.785 -7.027 0.529 1.00 96.19 183 LEU A C 1
ATOM 1319 O O . LEU A 1 183 ? 5.688 -8.122 -0.029 1.00 96.19 183 LEU A O 1
ATOM 1323 N N . ILE A 1 184 ? 6.873 -6.261 0.403 1.00 96.94 184 ILE A N 1
ATOM 1324 C CA . ILE A 1 184 ? 8.047 -6.647 -0.394 1.00 96.94 184 ILE A CA 1
ATOM 1325 C C . ILE A 1 184 ? 8.679 -7.927 0.151 1.00 96.94 184 ILE A C 1
ATOM 1327 O O . ILE A 1 184 ? 8.914 -8.860 -0.616 1.00 96.94 184 ILE A O 1
ATOM 1331 N N . LEU A 1 185 ? 8.895 -8.019 1.466 1.00 96.50 185 LEU A N 1
ATOM 1332 C CA . LEU A 1 185 ? 9.487 -9.211 2.076 1.00 96.50 185 LEU A CA 1
ATOM 1333 C C . LEU A 1 185 ? 8.576 -10.443 1.941 1.00 96.50 185 LEU A C 1
ATOM 1335 O O . LEU A 1 185 ? 9.070 -11.544 1.685 1.00 96.50 185 LEU A O 1
ATOM 1339 N N . ASP A 1 186 ? 7.253 -10.287 2.057 1.00 96.38 186 ASP A N 1
ATOM 1340 C CA . ASP A 1 186 ? 6.315 -11.393 1.823 1.00 96.38 186 ASP A CA 1
ATOM 1341 C C . ASP A 1 186 ? 6.301 -11.842 0.353 1.00 96.38 186 ASP A C 1
ATOM 1343 O O . ASP A 1 186 ? 6.296 -13.045 0.077 1.00 96.38 186 ASP A O 1
ATOM 1347 N N . ASN A 1 187 ? 6.364 -10.905 -0.597 1.00 96.81 187 ASN A N 1
ATOM 1348 C CA . ASN A 1 187 ? 6.470 -11.236 -2.018 1.00 96.81 187 ASN A CA 1
ATOM 1349 C C . ASN A 1 187 ? 7.804 -11.919 -2.344 1.00 96.81 187 ASN A C 1
ATOM 1351 O O . ASN A 1 187 ? 7.805 -12.934 -3.042 1.00 96.81 187 ASN A O 1
ATOM 1355 N N . ALA A 1 188 ? 8.924 -11.432 -1.808 1.00 96.44 188 ALA A N 1
ATOM 1356 C CA . ALA A 1 188 ? 10.239 -12.049 -1.985 1.00 96.44 188 ALA A CA 1
ATOM 1357 C C . ALA A 1 188 ? 10.256 -13.494 -1.466 1.00 96.44 188 ALA A C 1
ATOM 1359 O O . ALA A 1 188 ? 10.729 -14.407 -2.145 1.00 96.44 188 ALA A O 1
ATOM 1360 N N . ARG A 1 189 ? 9.633 -13.732 -0.303 1.00 96.75 189 ARG A N 1
ATOM 1361 C CA . ARG A 1 189 ? 9.457 -15.073 0.271 1.00 96.75 189 ARG A CA 1
ATOM 1362 C C . ARG A 1 189 ? 8.686 -16.024 -0.650 1.00 96.75 189 ARG A C 1
ATOM 1364 O O . ARG A 1 189 ? 8.997 -17.209 -0.690 1.00 96.75 189 ARG A O 1
ATOM 1371 N N . ARG A 1 190 ? 7.672 -15.533 -1.367 1.00 97.00 190 ARG A N 1
ATOM 1372 C CA . ARG A 1 190 ? 6.805 -16.361 -2.230 1.00 97.00 190 ARG A CA 1
ATOM 1373 C C . ARG A 1 190 ? 7.311 -16.500 -3.665 1.00 97.00 190 ARG A C 1
ATOM 1375 O O . ARG A 1 190 ? 6.880 -17.411 -4.367 1.00 97.00 190 ARG A O 1
ATOM 1382 N N . THR A 1 191 ? 8.196 -15.613 -4.107 1.00 96.81 191 THR A N 1
ATOM 1383 C CA . THR A 1 191 ? 8.683 -15.580 -5.489 1.00 96.81 191 THR A CA 1
ATOM 1384 C C . THR A 1 191 ? 9.777 -16.625 -5.692 1.00 96.81 191 THR A C 1
ATOM 1386 O O . THR A 1 191 ? 10.818 -16.602 -5.035 1.00 96.81 191 THR A O 1
ATOM 1389 N N . ALA A 1 192 ? 9.552 -17.565 -6.608 1.00 96.25 192 ALA A N 1
ATOM 1390 C CA . ALA A 1 192 ? 10.550 -18.571 -6.949 1.00 96.25 192 ALA A CA 1
ATOM 1391 C C . ALA A 1 192 ? 11.722 -17.944 -7.721 1.00 96.25 192 ALA A C 1
ATOM 1393 O O . ALA A 1 192 ? 11.525 -17.073 -8.562 1.00 96.25 192 ALA A O 1
ATOM 1394 N N . PHE A 1 193 ? 12.942 -18.456 -7.529 1.00 95.88 193 PHE A N 1
ATOM 1395 C CA . PHE A 1 193 ? 14.120 -17.957 -8.255 1.00 95.88 193 PHE A CA 1
ATOM 1396 C C . PHE A 1 193 ? 14.078 -18.210 -9.779 1.00 95.88 193 PHE A C 1
ATOM 1398 O O . PHE A 1 193 ? 14.879 -17.682 -10.539 1.00 95.88 193 PHE A O 1
ATOM 1405 N N . VAL A 1 194 ? 13.150 -19.020 -10.282 1.00 96.25 194 VAL A N 1
ATOM 1406 C CA . VAL A 1 194 ? 12.973 -19.184 -11.736 1.00 96.25 194 VAL A CA 1
ATOM 1407 C C . VAL A 1 194 ? 12.151 -18.056 -12.370 1.00 96.25 194 VAL A C 1
ATOM 1409 O O . VAL A 1 194 ? 12.160 -17.924 -13.587 1.00 96.25 194 VAL A O 1
ATOM 1412 N N . ASP A 1 195 ? 11.469 -17.236 -11.565 1.00 97.38 195 ASP A N 1
ATOM 1413 C CA . ASP A 1 195 ? 10.611 -16.135 -12.018 1.00 97.38 195 ASP A CA 1
ATOM 1414 C C . ASP A 1 195 ? 11.405 -14.819 -12.050 1.00 97.38 195 ASP A C 1
ATOM 1416 O O . ASP A 1 195 ? 11.457 -14.074 -11.068 1.00 97.38 195 ASP A O 1
ATOM 1420 N N . GLU A 1 196 ? 12.172 -14.623 -13.125 1.00 97.25 196 GLU A N 1
ATOM 1421 C CA . GLU A 1 196 ? 13.094 -13.488 -13.282 1.00 97.25 196 GLU A CA 1
ATOM 1422 C C . GLU A 1 196 ? 12.362 -12.146 -13.293 1.00 97.25 196 GLU A C 1
ATOM 1424 O O . GLU A 1 196 ? 12.733 -11.257 -12.526 1.00 97.25 196 GLU A O 1
ATOM 1429 N N . ASP A 1 197 ? 11.282 -12.034 -14.071 1.00 97.00 197 ASP A N 1
ATOM 1430 C CA . ASP A 1 197 ? 10.496 -10.805 -14.204 1.00 97.00 197 ASP A CA 1
ATOM 1431 C C . ASP A 1 197 ? 10.009 -10.310 -12.837 1.00 97.00 197 ASP A C 1
ATOM 1433 O O . ASP A 1 197 ? 10.194 -9.140 -12.491 1.00 97.00 197 ASP A O 1
ATOM 1437 N N . ARG A 1 198 ? 9.472 -11.215 -12.004 1.00 96.69 198 ARG A N 1
ATOM 1438 C CA . ARG A 1 198 ? 8.982 -10.851 -10.671 1.00 96.69 198 ARG A CA 1
ATOM 1439 C C . ARG A 1 198 ? 10.098 -10.420 -9.720 1.00 96.69 198 ARG A C 1
ATOM 1441 O O . ARG A 1 198 ? 9.891 -9.522 -8.905 1.00 96.69 198 ARG A O 1
ATOM 1448 N N . ARG A 1 199 ? 11.284 -11.035 -9.794 1.00 97.25 199 ARG A N 1
ATOM 1449 C CA . ARG A 1 199 ? 12.435 -10.613 -8.971 1.00 97.25 199 ARG A CA 1
ATOM 1450 C C . ARG A 1 199 ? 12.971 -9.253 -9.397 1.00 97.25 199 ARG A C 1
ATOM 1452 O O . ARG A 1 199 ? 13.289 -8.438 -8.532 1.00 97.25 199 ARG A O 1
ATOM 1459 N N . VAL A 1 200 ? 13.049 -9.004 -10.705 1.00 96.56 200 VAL A N 1
ATOM 1460 C CA . VAL A 1 200 ? 13.450 -7.701 -11.250 1.00 96.56 200 VAL A CA 1
ATOM 1461 C C . VAL A 1 200 ? 12.467 -6.624 -10.802 1.00 96.56 200 VAL A C 1
ATOM 1463 O O . VAL A 1 200 ? 12.908 -5.596 -10.299 1.00 96.56 200 VAL A O 1
ATOM 1466 N N . GLU A 1 201 ? 11.160 -6.881 -10.890 1.00 96.38 201 GLU A N 1
ATOM 1467 C CA . GLU A 1 201 ? 10.121 -5.967 -10.402 1.00 96.38 201 GLU A CA 1
ATOM 1468 C C . GLU A 1 201 ? 10.327 -5.618 -8.921 1.00 96.38 201 GLU A C 1
ATOM 1470 O O . GLU A 1 201 ? 10.404 -4.441 -8.584 1.00 96.38 201 GLU A O 1
ATOM 1475 N N . LEU A 1 202 ? 10.506 -6.617 -8.046 1.00 97.12 202 LEU A N 1
ATOM 1476 C CA . LEU A 1 202 ? 10.730 -6.384 -6.612 1.00 97.12 202 LEU A CA 1
ATOM 1477 C C . LEU A 1 202 ? 11.979 -5.541 -6.339 1.00 97.12 202 LEU A C 1
ATOM 1479 O O . LEU A 1 202 ? 11.937 -4.633 -5.506 1.00 97.12 202 LEU A O 1
ATOM 1483 N N . ARG A 1 203 ? 13.084 -5.821 -7.038 1.00 97.00 203 ARG A N 1
ATOM 1484 C CA . ARG A 1 203 ? 14.322 -5.039 -6.925 1.00 97.00 203 ARG A CA 1
ATOM 1485 C C . ARG A 1 203 ? 14.098 -3.587 -7.329 1.00 97.00 203 ARG A C 1
ATOM 1487 O O . ARG A 1 203 ? 14.548 -2.683 -6.627 1.00 97.00 203 ARG A O 1
ATOM 1494 N N . GLU A 1 204 ? 13.429 -3.367 -8.455 1.00 96.50 204 GLU A N 1
ATOM 1495 C CA . GLU A 1 204 ? 13.145 -2.021 -8.937 1.00 96.50 204 GLU A CA 1
ATOM 1496 C C . GLU A 1 204 ? 12.187 -1.291 -7.990 1.00 96.50 204 GLU A C 1
ATOM 1498 O O . GLU A 1 204 ? 12.461 -0.145 -7.652 1.00 96.50 204 GLU A O 1
ATOM 1503 N N . THR A 1 205 ? 11.148 -1.941 -7.452 1.00 95.50 205 THR A N 1
ATOM 1504 C CA . THR A 1 205 ? 10.274 -1.327 -6.435 1.00 95.50 205 THR A CA 1
ATOM 1505 C C . THR A 1 205 ? 11.064 -0.871 -5.209 1.00 95.50 205 THR A C 1
ATOM 1507 O O . THR A 1 205 ? 10.895 0.262 -4.768 1.00 95.50 205 THR A O 1
ATOM 1510 N N . VAL A 1 206 ? 11.979 -1.700 -4.690 1.00 95.75 206 VAL A N 1
ATOM 1511 C CA . VAL A 1 206 ? 12.834 -1.314 -3.551 1.00 95.75 206 VAL A CA 1
ATOM 1512 C C . VAL A 1 206 ? 13.698 -0.091 -3.866 1.00 95.75 206 VAL A C 1
ATOM 1514 O O . VAL A 1 206 ? 13.851 0.777 -3.004 1.00 95.75 206 VAL A O 1
ATOM 1517 N N . ARG A 1 207 ? 14.252 -0.011 -5.084 1.00 94.00 207 ARG A N 1
ATOM 1518 C CA . ARG A 1 207 ? 15.080 1.120 -5.531 1.00 94.00 207 ARG A CA 1
ATOM 1519 C C . ARG A 1 207 ? 14.265 2.394 -5.730 1.00 94.00 207 ARG A C 1
ATOM 1521 O O . ARG A 1 207 ? 14.667 3.437 -5.228 1.00 94.00 207 ARG A O 1
ATOM 1528 N N . TYR A 1 208 ? 13.151 2.313 -6.455 1.00 91.62 208 TYR A N 1
ATOM 1529 C CA . TYR A 1 208 ? 12.320 3.470 -6.792 1.00 91.62 208 TYR A CA 1
ATOM 1530 C C . TYR A 1 208 ? 11.669 4.104 -5.563 1.00 91.62 208 TYR A C 1
ATOM 1532 O O . TYR A 1 208 ? 11.591 5.326 -5.490 1.00 91.62 208 TYR A O 1
ATOM 1540 N N . ASP A 1 209 ? 11.244 3.295 -4.593 1.00 91.56 209 ASP A N 1
ATOM 1541 C CA . ASP A 1 209 ? 10.603 3.794 -3.372 1.00 91.56 209 ASP A CA 1
ATOM 1542 C C . ASP A 1 209 ? 11.607 4.272 -2.305 1.00 91.56 209 ASP A C 1
ATOM 1544 O O . ASP A 1 209 ? 11.187 4.702 -1.223 1.00 91.56 209 ASP A O 1
ATOM 1548 N N . GLU A 1 210 ? 12.917 4.174 -2.581 1.00 96.31 210 GLU A N 1
ATOM 1549 C CA . GLU A 1 210 ? 14.010 4.511 -1.657 1.00 96.31 210 GLU A CA 1
ATOM 1550 C C . GLU A 1 210 ? 13.817 3.847 -0.276 1.00 96.31 210 GLU A C 1
ATOM 1552 O O . GLU A 1 210 ? 14.057 4.444 0.778 1.00 96.31 210 GLU A O 1
ATOM 1557 N N . LEU A 1 211 ? 13.322 2.598 -0.257 1.00 95.06 211 LEU A N 1
ATOM 1558 C CA . LEU A 1 211 ? 12.844 1.964 0.981 1.00 95.06 211 LEU A CA 1
ATOM 1559 C C . LEU A 1 211 ? 13.941 1.849 2.041 1.00 95.06 211 LEU A C 1
ATOM 1561 O O . LEU A 1 211 ? 13.668 2.068 3.218 1.00 95.06 211 LEU A O 1
ATOM 1565 N N . VAL A 1 212 ? 15.177 1.549 1.638 1.00 97.00 212 VAL A N 1
ATOM 1566 C CA . VAL A 1 212 ? 16.320 1.441 2.559 1.00 97.00 212 VAL A CA 1
ATOM 1567 C C . VAL A 1 212 ? 16.570 2.772 3.278 1.00 97.00 212 VAL A C 1
ATOM 1569 O O . VAL A 1 212 ? 16.614 2.794 4.508 1.00 97.00 212 VAL A O 1
ATOM 1572 N N . ASP A 1 213 ? 16.616 3.886 2.543 1.00 97.00 213 ASP A N 1
ATOM 1573 C CA . ASP A 1 213 ? 16.844 5.222 3.110 1.00 97.00 213 ASP A CA 1
ATOM 1574 C C . ASP A 1 213 ? 15.698 5.651 4.037 1.00 97.00 213 ASP A C 1
ATOM 1576 O O . ASP A 1 213 ? 15.912 6.229 5.110 1.00 97.00 213 ASP A O 1
ATOM 1580 N N . ARG A 1 214 ? 14.455 5.321 3.662 1.00 97.44 214 ARG A N 1
ATOM 1581 C CA . ARG A 1 214 ? 13.273 5.589 4.495 1.00 97.44 214 ARG A CA 1
ATOM 1582 C C . ARG A 1 214 ? 13.296 4.791 5.795 1.00 97.44 214 ARG A C 1
ATOM 1584 O O . ARG A 1 214 ? 12.947 5.337 6.844 1.00 97.44 214 ARG A O 1
ATOM 1591 N N . LEU A 1 215 ? 13.715 3.526 5.751 1.00 96.69 215 LEU A N 1
ATOM 1592 C CA . LEU A 1 215 ? 13.876 2.701 6.949 1.00 96.69 215 LEU A CA 1
ATOM 1593 C C . LEU A 1 215 ? 15.017 3.220 7.836 1.00 96.69 215 LEU A C 1
ATOM 1595 O O . LEU A 1 215 ? 14.849 3.285 9.055 1.00 96.69 215 LEU A O 1
ATOM 1599 N N . ASP A 1 216 ? 16.124 3.682 7.255 1.00 97.69 216 ASP A N 1
ATOM 1600 C CA . ASP A 1 216 ? 17.227 4.293 8.007 1.00 97.69 216 ASP A CA 1
ATOM 1601 C C . ASP A 1 216 ? 16.792 5.580 8.728 1.00 97.69 216 ASP A C 1
ATOM 1603 O O . ASP A 1 216 ? 17.100 5.779 9.909 1.00 97.69 216 ASP A O 1
ATOM 1607 N N . ALA A 1 217 ? 15.988 6.423 8.072 1.00 96.62 217 ALA A N 1
ATOM 1608 C CA . ALA A 1 217 ? 15.393 7.611 8.688 1.00 96.62 217 ALA A CA 1
ATOM 1609 C C . ALA A 1 217 ? 14.375 7.277 9.800 1.00 96.62 217 ALA A C 1
ATOM 1611 O O . ALA A 1 217 ? 14.142 8.088 10.707 1.00 96.62 217 ALA A O 1
ATOM 1612 N N . LEU A 1 218 ? 13.766 6.091 9.742 1.00 96.12 218 LEU A N 1
ATOM 1613 C CA . LEU A 1 218 ? 12.777 5.610 10.704 1.00 96.12 218 LEU A CA 1
ATOM 1614 C C . LEU A 1 218 ? 13.415 5.035 11.975 1.00 96.12 218 LEU A C 1
ATOM 1616 O O . LEU A 1 218 ? 12.904 5.275 13.071 1.00 96.12 218 LEU A O 1
ATOM 1620 N N . LEU A 1 219 ? 14.541 4.323 11.862 1.00 96.62 219 LEU A N 1
ATOM 1621 C CA . LEU A 1 219 ? 15.232 3.684 12.989 1.00 96.62 219 LEU A CA 1
ATOM 1622 C C . LEU A 1 219 ? 15.394 4.569 14.241 1.00 96.62 219 LEU A C 1
ATOM 1624 O O . LEU A 1 219 ? 15.040 4.103 15.326 1.00 96.62 219 LEU A O 1
ATOM 1628 N N . PRO A 1 220 ? 15.866 5.833 14.174 1.00 96.19 220 PRO A N 1
ATOM 1629 C CA . PRO A 1 220 ? 16.028 6.660 15.373 1.00 96.19 220 PRO A CA 1
ATOM 1630 C C . PRO A 1 220 ? 14.706 7.042 16.060 1.00 96.19 220 PRO A C 1
ATOM 1632 O O . PRO A 1 220 ? 14.731 7.466 17.218 1.00 96.19 220 PRO A O 1
ATOM 1635 N N . LYS A 1 221 ? 13.560 6.895 15.382 1.00 93.75 221 LYS A N 1
ATOM 1636 C CA . LYS A 1 221 ? 12.223 7.203 15.917 1.00 93.75 221 LYS A CA 1
ATOM 1637 C C . LYS A 1 221 ? 11.630 6.040 16.721 1.00 93.75 221 LYS A C 1
ATOM 1639 O O . LYS A 1 221 ? 10.727 6.251 17.529 1.00 93.75 221 LYS A O 1
ATOM 1644 N N . LEU A 1 222 ? 12.136 4.824 16.513 1.00 92.38 222 LEU A N 1
ATOM 1645 C CA . LEU A 1 222 ? 11.570 3.599 17.073 1.00 92.38 222 LEU A CA 1
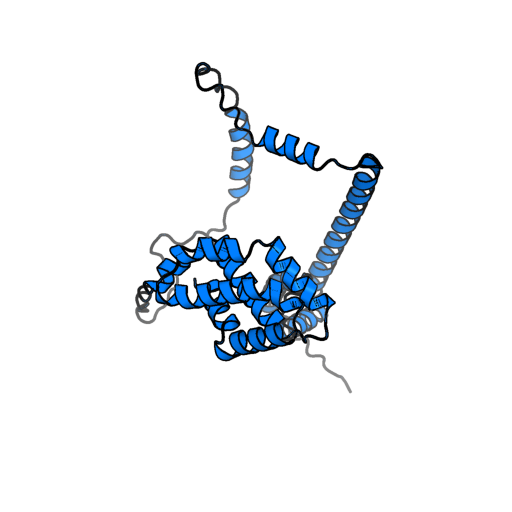ATOM 1646 C C . LEU A 1 222 ? 12.117 3.273 18.481 1.00 92.38 222 LEU A C 1
ATOM 1648 O O . LEU A 1 222 ? 13.283 3.548 18.805 1.00 92.38 222 LEU A O 1
ATOM 1652 N N . PRO A 1 223 ? 11.310 2.640 19.353 1.00 91.31 223 PRO A N 1
ATOM 1653 C CA . PRO A 1 223 ? 11.788 2.101 20.623 1.00 91.31 223 PRO A CA 1
ATOM 1654 C C . PRO A 1 223 ? 12.842 1.005 20.398 1.00 91.31 223 PRO A C 1
ATOM 1656 O O . PRO A 1 223 ? 12.956 0.430 19.321 1.00 91.31 223 PRO A O 1
ATOM 1659 N N . ALA A 1 224 ? 13.660 0.728 21.419 1.00 91.50 224 ALA A N 1
ATOM 1660 C CA . ALA A 1 224 ? 14.773 -0.224 21.298 1.00 91.50 224 ALA A CA 1
ATOM 1661 C C . ALA A 1 224 ? 14.321 -1.635 20.878 1.00 91.50 224 ALA A C 1
ATOM 1663 O O . ALA A 1 224 ? 15.008 -2.273 20.092 1.00 91.50 224 ALA A O 1
ATOM 1664 N N . GLU A 1 225 ? 13.161 -2.074 21.368 1.00 90.50 225 GLU A N 1
ATOM 1665 C CA . GLU A 1 225 ? 12.574 -3.389 21.081 1.00 90.50 225 GLU A CA 1
ATOM 1666 C C . GLU A 1 225 ? 12.192 -3.544 19.597 1.00 90.50 225 GLU A C 1
ATOM 1668 O O . GLU A 1 225 ? 12.410 -4.593 18.999 1.00 90.50 225 GLU A O 1
ATOM 1673 N N . GLU A 1 226 ? 11.678 -2.482 18.973 1.00 93.25 226 GLU A N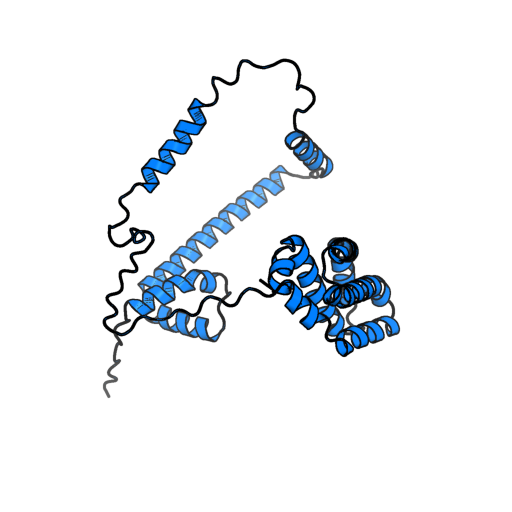 1
ATOM 1674 C CA . GLU A 1 226 ? 11.228 -2.501 17.573 1.00 93.25 226 GLU A CA 1
ATOM 1675 C C . GLU A 1 226 ? 12.368 -2.192 16.595 1.00 93.25 226 GLU A C 1
ATOM 1677 O O . GLU A 1 226 ? 12.372 -2.687 15.467 1.00 93.25 226 GLU A O 1
ATOM 1682 N N . ARG A 1 227 ? 13.374 -1.422 17.038 1.00 94.88 227 ARG A N 1
ATOM 1683 C CA . ARG A 1 227 ? 14.554 -1.071 16.233 1.00 94.88 227 ARG A CA 1
ATOM 1684 C C . ARG A 1 227 ? 15.290 -2.289 15.696 1.00 94.88 227 ARG A C 1
ATOM 1686 O O . ARG A 1 227 ? 15.733 -2.243 14.558 1.00 94.88 227 ARG A O 1
ATOM 1693 N N . GLU A 1 228 ? 15.417 -3.360 16.477 1.00 95.44 228 GLU A N 1
ATOM 1694 C CA . GLU A 1 228 ? 16.092 -4.580 16.016 1.00 95.44 228 GLU A CA 1
ATOM 1695 C C . GLU A 1 228 ? 15.333 -5.236 14.853 1.00 95.44 228 GLU A C 1
ATOM 1697 O O . GLU A 1 228 ? 15.934 -5.621 13.852 1.00 95.44 228 GLU A O 1
ATOM 1702 N N . THR A 1 229 ? 14.002 -5.297 14.953 1.00 95.06 229 THR A N 1
ATOM 1703 C CA . THR A 1 229 ? 13.143 -5.878 13.911 1.00 95.06 229 THR A CA 1
ATOM 1704 C C . THR A 1 229 ? 13.213 -5.059 12.624 1.00 95.06 229 THR A C 1
ATOM 1706 O O . THR A 1 229 ? 13.382 -5.620 11.543 1.00 95.06 229 THR A O 1
ATOM 1709 N N . VAL A 1 230 ? 13.127 -3.730 12.735 1.00 96.44 230 VAL A N 1
ATOM 1710 C CA . VAL A 1 230 ? 13.178 -2.831 11.573 1.00 96.44 230 VAL A CA 1
ATOM 1711 C C . VAL A 1 230 ? 14.581 -2.756 10.965 1.00 96.44 230 VAL A C 1
ATOM 1713 O O . VAL A 1 230 ? 14.696 -2.720 9.745 1.00 96.44 230 VAL A O 1
ATOM 1716 N N . ALA A 1 231 ? 15.646 -2.821 11.769 1.00 97.19 231 ALA A N 1
ATOM 1717 C CA . ALA A 1 231 ? 17.018 -2.873 11.260 1.00 97.19 231 ALA A CA 1
ATOM 1718 C C . ALA A 1 231 ? 17.259 -4.154 10.454 1.00 97.19 231 ALA A C 1
ATOM 1720 O O . ALA A 1 231 ? 17.787 -4.101 9.349 1.00 97.19 231 ALA A O 1
ATOM 1721 N N . LEU A 1 232 ? 16.784 -5.297 10.957 1.00 96.56 232 LEU A N 1
ATOM 1722 C CA . LEU A 1 232 ? 16.872 -6.554 10.220 1.00 96.56 232 LEU A CA 1
ATOM 1723 C C . LEU A 1 232 ? 16.060 -6.514 8.917 1.00 96.56 232 LEU A C 1
ATOM 1725 O O . LEU A 1 232 ? 16.510 -7.016 7.891 1.00 96.56 232 LEU A O 1
ATOM 1729 N N . ALA A 1 233 ? 14.875 -5.902 8.936 1.00 96.94 233 ALA A N 1
ATOM 1730 C CA . ALA A 1 233 ? 14.074 -5.708 7.733 1.00 96.94 233 ALA A CA 1
ATOM 1731 C C . ALA A 1 233 ? 14.781 -4.828 6.693 1.00 96.94 233 ALA A C 1
ATOM 1733 O O . ALA A 1 233 ? 14.763 -5.154 5.506 1.00 96.94 233 ALA A O 1
ATOM 1734 N N . ARG A 1 234 ? 15.424 -3.746 7.146 1.00 97.62 234 ARG A N 1
ATOM 1735 C CA . ARG A 1 234 ? 16.237 -2.847 6.321 1.00 97.62 234 ARG A CA 1
ATOM 1736 C C . ARG A 1 234 ? 17.395 -3.596 5.668 1.00 97.62 234 ARG A C 1
ATOM 1738 O O . ARG A 1 234 ? 17.527 -3.531 4.451 1.00 97.62 234 ARG A O 1
ATOM 1745 N N . ASP A 1 235 ? 18.144 -4.387 6.432 1.00 97.81 235 ASP A N 1
ATOM 1746 C CA . ASP A 1 235 ? 19.265 -5.178 5.907 1.00 97.81 235 ASP A CA 1
ATOM 1747 C C . ASP A 1 235 ? 18.811 -6.234 4.888 1.00 97.81 235 ASP A C 1
ATOM 1749 O O . ASP A 1 235 ? 19.449 -6.421 3.855 1.00 97.81 235 ASP A O 1
ATOM 1753 N N . LEU A 1 236 ? 17.685 -6.917 5.127 1.00 97.44 236 LEU A N 1
ATOM 1754 C CA . LEU A 1 236 ? 17.139 -7.869 4.151 1.00 97.44 236 LEU A CA 1
ATOM 1755 C C . LEU A 1 236 ? 16.606 -7.179 2.891 1.00 97.44 236 LEU A C 1
ATOM 1757 O O . LEU A 1 236 ? 16.717 -7.741 1.805 1.00 97.44 236 LEU A O 1
ATOM 1761 N N . THR A 1 237 ? 16.051 -5.975 3.026 1.00 96.94 237 THR A N 1
ATOM 1762 C CA . THR A 1 237 ? 15.582 -5.165 1.893 1.00 96.94 237 THR A CA 1
ATOM 1763 C C . THR A 1 237 ? 16.754 -4.677 1.044 1.00 96.94 237 THR A C 1
ATOM 1765 O O . THR A 1 237 ? 16.681 -4.736 -0.179 1.00 96.94 237 THR A O 1
ATOM 1768 N N . GLU A 1 238 ? 17.860 -4.270 1.669 1.00 97.12 238 GLU A N 1
ATOM 1769 C CA . GLU A 1 238 ? 19.104 -3.934 0.967 1.00 97.12 238 GLU A CA 1
ATOM 1770 C C . GLU A 1 238 ? 19.665 -5.160 0.234 1.00 97.12 238 GLU A C 1
ATOM 1772 O O . GLU A 1 238 ? 19.897 -5.110 -0.972 1.00 97.12 238 GLU A O 1
ATOM 1777 N N . ARG A 1 239 ? 19.771 -6.306 0.920 1.00 96.81 239 ARG A N 1
ATOM 1778 C CA . ARG A 1 239 ? 20.245 -7.561 0.313 1.00 96.81 239 ARG A CA 1
ATOM 1779 C C . ARG A 1 239 ? 19.365 -8.064 -0.826 1.00 96.81 239 ARG A C 1
ATOM 1781 O O . ARG A 1 239 ? 19.878 -8.727 -1.719 1.00 96.81 239 ARG A O 1
ATOM 1788 N N . LEU A 1 240 ? 18.063 -7.777 -0.815 1.00 96.12 240 LEU A N 1
ATOM 1789 C CA . LEU A 1 240 ? 17.150 -8.154 -1.899 1.00 96.12 240 LEU A CA 1
ATOM 1790 C C . LEU A 1 240 ? 17.606 -7.587 -3.247 1.00 96.12 240 LEU A C 1
ATOM 1792 O O . LEU A 1 240 ? 17.444 -8.251 -4.271 1.00 96.12 240 LEU A O 1
ATOM 1796 N N . VAL A 1 241 ? 18.193 -6.386 -3.241 1.00 94.19 241 VAL A N 1
ATOM 1797 C CA . VAL A 1 241 ? 18.667 -5.709 -4.453 1.00 94.19 241 VAL A CA 1
ATOM 1798 C C . VAL A 1 241 ? 19.782 -6.500 -5.136 1.00 94.19 241 VAL A C 1
ATOM 1800 O O . VAL A 1 241 ? 19.785 -6.595 -6.366 1.00 94.19 241 VAL A O 1
ATOM 1803 N N . ASP A 1 242 ? 20.676 -7.098 -4.349 1.00 92.69 242 ASP A N 1
ATOM 1804 C CA . ASP A 1 242 ? 21.817 -7.875 -4.843 1.00 92.69 242 ASP A CA 1
ATOM 1805 C C . ASP A 1 242 ? 21.451 -9.354 -5.070 1.00 92.69 242 ASP A C 1
ATOM 1807 O O . ASP A 1 242 ? 21.835 -9.956 -6.073 1.00 92.69 242 ASP A O 1
ATOM 1811 N N . ALA A 1 243 ? 20.616 -9.927 -4.196 1.00 92.06 243 ALA A N 1
ATOM 1812 C CA . ALA A 1 243 ? 20.231 -11.338 -4.229 1.00 92.06 243 ALA A CA 1
ATOM 1813 C C . ALA A 1 243 ? 19.353 -11.721 -5.434 1.00 92.06 243 ALA A C 1
ATOM 1815 O O . ALA A 1 243 ? 19.183 -12.909 -5.716 1.00 92.06 243 ALA A O 1
ATOM 1816 N N . ALA A 1 244 ? 18.773 -10.749 -6.148 1.00 90.38 244 ALA A N 1
ATOM 1817 C CA . ALA A 1 244 ? 17.915 -11.001 -7.309 1.00 90.38 244 ALA A CA 1
ATOM 1818 C C . ALA A 1 244 ? 18.621 -11.817 -8.415 1.00 90.38 244 ALA A C 1
ATOM 1820 O O . ALA A 1 244 ? 17.958 -12.577 -9.133 1.00 90.38 244 ALA A O 1
ATOM 1821 N N . ASP A 1 245 ? 19.952 -11.704 -8.496 1.00 94.50 245 ASP A N 1
ATOM 1822 C CA . ASP A 1 245 ? 20.784 -12.317 -9.533 1.00 94.50 245 ASP A CA 1
ATOM 1823 C C . ASP A 1 245 ? 21.547 -13.578 -9.048 1.00 94.50 245 ASP A C 1
ATOM 1825 O O . ASP A 1 245 ? 22.085 -14.318 -9.875 1.00 94.50 245 ASP A O 1
ATOM 1829 N N . ASP A 1 246 ? 21.557 -13.887 -7.738 1.00 96.62 246 ASP A N 1
ATOM 1830 C CA . ASP A 1 246 ? 22.208 -15.083 -7.165 1.00 96.62 246 ASP A CA 1
ATOM 1831 C C . ASP A 1 246 ? 21.188 -16.037 -6.494 1.00 96.62 246 ASP A C 1
ATOM 1833 O O . ASP A 1 246 ? 20.613 -15.714 -5.449 1.00 96.62 246 ASP A O 1
ATOM 1837 N N . PRO A 1 247 ? 21.003 -17.272 -7.015 1.00 97.06 247 PRO A N 1
ATOM 1838 C CA . PRO A 1 247 ? 20.063 -18.235 -6.445 1.00 97.06 247 PRO A CA 1
ATOM 1839 C C . PRO A 1 247 ? 20.335 -18.599 -4.983 1.00 97.06 247 PRO A C 1
ATOM 1841 O O . PRO A 1 247 ? 19.402 -18.922 -4.245 1.00 97.06 247 PRO A O 1
ATOM 1844 N N . ARG A 1 248 ? 21.602 -18.616 -4.557 1.00 97.12 248 ARG A N 1
ATOM 1845 C CA . ARG A 1 248 ? 21.970 -18.998 -3.185 1.00 97.12 248 ARG A CA 1
ATOM 1846 C C . ARG A 1 248 ? 21.608 -17.897 -2.206 1.00 97.12 248 ARG A C 1
ATOM 1848 O O . ARG A 1 248 ? 21.063 -18.197 -1.146 1.00 97.12 248 ARG A O 1
ATOM 1855 N N . GLU A 1 249 ? 21.890 -16.652 -2.572 1.00 97.44 249 GLU A N 1
ATOM 1856 C CA . GLU A 1 249 ? 21.533 -15.495 -1.755 1.00 97.44 249 GLU A CA 1
ATOM 1857 C C . GLU A 1 249 ? 20.018 -15.323 -1.671 1.00 97.44 249 GLU A C 1
ATOM 1859 O O . GLU A 1 249 ? 19.503 -15.048 -0.589 1.00 97.44 249 GLU A O 1
ATOM 1864 N N . TRP A 1 250 ? 19.293 -15.583 -2.765 1.00 97.50 250 TRP A N 1
ATOM 1865 C CA . TRP A 1 250 ? 17.831 -15.560 -2.762 1.00 97.50 250 TRP A CA 1
ATOM 1866 C C . TRP A 1 250 ? 17.239 -16.576 -1.781 1.00 97.50 250 TRP A C 1
ATOM 1868 O O . TRP A 1 250 ? 16.388 -16.230 -0.963 1.00 97.50 250 TRP A O 1
ATOM 1878 N N . VAL A 1 251 ? 17.711 -17.827 -1.812 1.00 97.19 251 VAL A N 1
ATOM 1879 C CA . VAL A 1 251 ? 17.240 -18.875 -0.888 1.00 97.19 251 VAL A CA 1
ATOM 1880 C C . VAL A 1 251 ? 17.564 -18.530 0.568 1.00 97.19 251 VAL A C 1
ATOM 1882 O O . VAL A 1 251 ? 16.719 -18.735 1.440 1.00 97.19 251 VAL A O 1
ATOM 1885 N N . ASP A 1 252 ? 18.754 -17.993 0.844 1.00 97.44 252 ASP A N 1
ATOM 1886 C CA . ASP A 1 252 ? 19.121 -17.541 2.191 1.00 97.44 252 ASP A CA 1
ATOM 1887 C C . ASP A 1 252 ? 18.214 -16.396 2.671 1.00 97.44 252 ASP A C 1
ATOM 1889 O O . ASP A 1 252 ? 17.685 -16.452 3.781 1.00 97.44 252 ASP A O 1
ATOM 1893 N N . LEU A 1 253 ? 17.942 -15.403 1.817 1.00 97.44 253 LEU A N 1
ATOM 1894 C CA . LEU A 1 253 ? 17.010 -14.314 2.115 1.00 97.44 253 LEU A CA 1
ATOM 1895 C C . LEU A 1 253 ? 15.619 -14.854 2.474 1.00 97.44 253 LEU A C 1
ATOM 1897 O O . LEU A 1 253 ? 15.058 -14.465 3.501 1.00 97.44 253 LEU A O 1
ATOM 1901 N N . GLN A 1 254 ? 15.080 -15.789 1.685 1.00 96.88 254 GLN A N 1
ATOM 1902 C CA . GLN A 1 254 ? 13.770 -16.397 1.946 1.00 96.88 254 GLN A CA 1
ATOM 1903 C C . GLN A 1 254 ? 13.724 -17.108 3.304 1.00 96.88 254 GLN A C 1
ATOM 1905 O O . GLN A 1 254 ? 12.779 -16.908 4.073 1.00 96.88 254 GLN A O 1
ATOM 1910 N N . GLN A 1 255 ? 14.763 -17.884 3.633 1.00 96.62 255 GLN A N 1
ATOM 1911 C CA . GLN A 1 255 ? 14.869 -18.574 4.921 1.00 96.62 255 GLN A CA 1
ATOM 1912 C C . GLN A 1 255 ? 14.945 -17.593 6.094 1.00 96.62 255 GLN A C 1
ATOM 1914 O O . GLN A 1 255 ? 14.319 -17.830 7.127 1.00 96.62 255 GLN A O 1
ATOM 1919 N N . GLN A 1 256 ? 15.670 -16.479 5.948 1.00 96.31 256 GLN A N 1
ATOM 1920 C CA . GLN A 1 256 ? 15.773 -15.462 6.997 1.00 96.31 256 GLN A CA 1
ATOM 1921 C C . GLN A 1 256 ? 14.447 -14.732 7.232 1.00 96.31 256 GLN A C 1
ATOM 1923 O O . GLN A 1 256 ? 14.055 -14.551 8.389 1.00 96.31 256 GLN A O 1
ATOM 1928 N N . VAL A 1 257 ? 13.728 -14.370 6.163 1.00 94.62 257 VAL A N 1
ATOM 1929 C CA . VAL A 1 257 ? 12.391 -13.760 6.267 1.00 94.62 257 VAL A CA 1
ATOM 1930 C C . VAL A 1 257 ? 11.414 -14.707 6.969 1.00 94.62 257 VAL A C 1
ATOM 1932 O O . VAL A 1 257 ? 10.672 -14.278 7.858 1.00 94.62 257 VAL A O 1
ATOM 1935 N N . GLU A 1 258 ? 11.423 -15.992 6.603 1.00 94.44 258 GLU A N 1
ATOM 1936 C CA . GLU A 1 258 ? 10.536 -17.005 7.182 1.00 94.44 258 GLU A CA 1
ATOM 1937 C C . GLU A 1 258 ? 10.870 -17.306 8.648 1.00 94.44 258 GLU A C 1
ATOM 1939 O O . GLU A 1 258 ? 9.991 -17.207 9.507 1.00 94.44 258 GLU A O 1
ATOM 1944 N N . ALA A 1 259 ? 12.133 -17.608 8.961 1.00 93.75 259 ALA A N 1
ATOM 1945 C CA . ALA A 1 259 ? 12.564 -18.009 10.302 1.00 93.75 259 ALA A CA 1
ATOM 1946 C C . ALA A 1 259 ? 12.311 -16.932 11.366 1.00 93.75 259 ALA A C 1
ATOM 1948 O O . ALA A 1 259 ? 12.144 -17.242 12.546 1.00 93.75 259 ALA A O 1
ATOM 1949 N N . ARG A 1 260 ? 12.301 -15.661 10.956 1.00 92.44 260 ARG A N 1
ATOM 1950 C CA . ARG A 1 260 ? 12.112 -14.513 11.846 1.00 92.44 260 ARG A CA 1
ATOM 1951 C C . ARG A 1 260 ? 10.681 -13.984 11.861 1.00 92.44 260 ARG A C 1
ATOM 1953 O O . ARG A 1 260 ? 10.392 -13.108 12.668 1.00 92.44 260 ARG A O 1
ATOM 1960 N N . GLY A 1 261 ? 9.794 -14.486 10.995 1.00 92.38 261 GLY A N 1
ATOM 1961 C CA . GLY A 1 261 ? 8.417 -13.994 10.899 1.00 92.38 261 GLY A CA 1
ATOM 1962 C C . GLY A 1 261 ? 8.350 -12.482 10.658 1.00 92.38 261 GLY A C 1
ATOM 1963 O O . GLY A 1 261 ? 7.519 -11.796 11.259 1.00 92.38 261 GLY A O 1
ATOM 1964 N N . LEU A 1 262 ? 9.253 -11.948 9.826 1.00 88.69 262 LEU A N 1
ATOM 1965 C CA . LEU A 1 262 ? 9.447 -10.499 9.702 1.00 88.69 262 LEU A CA 1
ATOM 1966 C C . LEU A 1 262 ? 8.253 -9.789 9.074 1.00 88.69 262 LEU A C 1
ATOM 1968 O O . LEU A 1 262 ? 7.827 -8.769 9.603 1.00 88.69 262 LEU A O 1
ATOM 1972 N N . ALA A 1 263 ? 7.673 -10.337 8.003 1.00 85.44 263 ALA A N 1
ATOM 1973 C CA . ALA A 1 263 ? 6.542 -9.698 7.330 1.00 85.44 263 ALA A CA 1
ATOM 1974 C C . ALA A 1 263 ? 5.339 -9.464 8.278 1.00 85.44 263 ALA A C 1
ATOM 1976 O O . ALA A 1 263 ? 4.938 -8.308 8.417 1.00 85.44 263 ALA A O 1
ATOM 1977 N N . PRO A 1 264 ? 4.840 -10.472 9.028 1.00 87.06 264 PRO A N 1
ATOM 1978 C CA . PRO A 1 264 ? 3.798 -10.247 10.035 1.00 87.06 264 PRO A CA 1
ATOM 1979 C C . PRO A 1 264 ? 4.204 -9.261 11.138 1.00 87.06 264 PRO A C 1
ATOM 1981 O O . PRO A 1 264 ? 3.391 -8.458 11.586 1.00 87.06 264 PRO A O 1
ATOM 1984 N N . SER A 1 265 ? 5.463 -9.306 11.584 1.00 88.44 265 SER A N 1
ATOM 1985 C CA . SER A 1 265 ? 5.944 -8.430 12.659 1.00 88.44 265 SER A CA 1
ATOM 1986 C C . SER A 1 265 ? 5.948 -6.959 12.231 1.00 88.44 265 SER A C 1
ATOM 1988 O O . SER A 1 265 ? 5.482 -6.100 12.974 1.00 88.44 265 SER A O 1
ATOM 1990 N N . ILE A 1 266 ? 6.412 -6.665 11.013 1.00 88.44 266 ILE A N 1
ATOM 1991 C CA . ILE A 1 266 ? 6.410 -5.308 10.449 1.00 88.44 266 ILE A CA 1
ATOM 1992 C C . ILE A 1 266 ? 4.984 -4.831 10.157 1.00 88.44 266 ILE A C 1
ATOM 1994 O O . ILE A 1 266 ? 4.662 -3.671 10.406 1.00 88.44 266 ILE A O 1
ATOM 1998 N N . GLU A 1 267 ? 4.110 -5.714 9.670 1.00 87.88 267 GLU A N 1
ATOM 1999 C CA . GLU A 1 267 ? 2.702 -5.384 9.434 1.00 87.88 267 GLU A CA 1
ATOM 2000 C C . GLU A 1 267 ? 2.012 -4.935 10.731 1.00 87.88 267 GLU A C 1
ATOM 2002 O O . GLU A 1 267 ? 1.364 -3.883 10.756 1.00 87.88 267 GLU A O 1
ATOM 2007 N N . ILE A 1 268 ? 2.237 -5.653 11.837 1.00 88.94 268 ILE A N 1
ATOM 2008 C CA . ILE A 1 268 ? 1.734 -5.265 13.162 1.00 88.94 268 ILE A CA 1
ATOM 2009 C C . ILE A 1 268 ? 2.217 -3.854 13.529 1.00 88.94 268 ILE A C 1
ATOM 2011 O O . ILE A 1 268 ? 1.394 -3.021 13.912 1.00 88.94 268 ILE A O 1
ATOM 2015 N N . LEU A 1 269 ? 3.508 -3.552 13.336 1.00 88.50 269 LEU A N 1
ATOM 2016 C CA . LEU A 1 269 ? 4.072 -2.219 13.597 1.00 88.50 269 LEU A CA 1
ATOM 2017 C C . LEU A 1 269 ? 3.443 -1.125 12.723 1.00 88.50 269 LEU A C 1
ATOM 2019 O O . LEU A 1 269 ? 3.189 -0.025 13.207 1.00 88.50 269 LEU A O 1
ATOM 2023 N N . SER A 1 270 ? 3.142 -1.426 11.457 1.00 88.38 270 SER A N 1
ATOM 2024 C CA . SER A 1 270 ? 2.499 -0.475 10.539 1.00 88.38 270 SER A CA 1
ATOM 2025 C C . SER A 1 270 ? 1.045 -0.155 10.921 1.00 88.38 270 SER A C 1
ATOM 2027 O O . SER A 1 270 ? 0.561 0.946 10.656 1.00 88.38 270 SER A O 1
ATOM 2029 N N . SER A 1 271 ? 0.357 -1.103 11.568 1.00 83.94 271 SER A N 1
ATOM 2030 C CA . SER A 1 271 ? -1.077 -1.026 11.881 1.00 83.94 271 SER A CA 1
ATOM 2031 C C . SER A 1 271 ? -1.403 -0.471 13.274 1.00 83.94 271 SER A C 1
ATOM 2033 O O . SER A 1 271 ? -2.565 -0.165 13.556 1.00 83.94 271 SER A O 1
ATOM 2035 N N . ALA A 1 272 ? -0.406 -0.341 14.153 1.00 80.69 272 ALA A N 1
ATOM 2036 C CA . ALA A 1 272 ? -0.606 0.099 15.526 1.00 80.69 272 ALA A CA 1
ATOM 2037 C C . ALA A 1 272 ? -1.129 1.549 15.589 1.00 80.69 272 ALA A C 1
ATOM 2039 O O . ALA A 1 272 ? -0.443 2.498 15.202 1.00 80.69 272 ALA A O 1
ATOM 2040 N N . ARG A 1 273 ? -2.367 1.696 16.077 1.00 57.31 273 ARG A N 1
ATOM 2041 C CA . ARG A 1 273 ? -3.032 2.969 16.396 1.00 57.31 273 ARG A CA 1
ATOM 2042 C C . ARG A 1 273 ? -2.965 3.287 17.884 1.00 57.31 273 ARG A C 1
ATOM 2044 O O . ARG A 1 273 ? -3.030 2.339 18.699 1.00 57.31 273 ARG A O 1
#

Radius of gyration: 28.83 Å; chains: 1; bounding box: 72×76×68 Å

Foldseek 3Di:
DDPPPPLDPCDPVLVVVLVVCLVCLLVVNDDPVVNVSNVVVCVNDVVSVVVNVVVVVVVVVVVVVVVVVVVVVDVVCPPVPDPPVVVVVVVCVVPPDPPPPPPDDPDDPPPPPPPCCVVVVVVVVVVVPDPPPVPPPPPVPDPPDPPPDDDPPPPPPDDDPPQLVLLVVQDLLLLVLLLVLLVLLVQLLVDALVCLVSLVVSLVVLVVSVSLVSLVVCLVSDDPVCSVLSVVSSVLSVLSNVCSPPNVSSVVSSCVCVVVVNSVVSNCSSPRD